Protein AF-A0A183D1Q7-F1 (afdb_monomer_lite)

InterPro domains:
  IPR021850 Symplekin/Pta1 [PTHR15245] (22-260)

Foldseek 3Di:
DDDDDDDDDDDDDDDDDDDDDPDDPPVVVVVVLLVQLLVQQLVVQLVVPDPVVVVVVVVVCVVVDDPDDDPVCVVPDDDDPDPDDSVVSSVVSSVVSNVCVVVCHGDSSVVVVVVVVVVVVVVVVCVVVPDDDDDDDDDDDDDDDDDDDDDDDDDDDPDDDPDPPPPPPPPPVVVPDDDDDPVVVLVVLVVVLVVLLVCQVVCVVVVNNVVSLLVLLCSQVPDCNDPDCVSVVVVVVSCVVPVVVCVVSVVVNVVVVVVVLVVVVVVLCVVDVDDDPVSVVVNVCVVVDPDPPDDD

Sequence (296 aa):
MGDDETTQAAIEKEDDEEYGDESSPIISVENSQTQSAIDITAQYVYERLNPKVVSNLVLISLVTLPDEMPAAFQSSYTPIAAAGTESQIRHLSRMIATQLTNQELGPGVDKIRLEKRQQFIARQAARIEGAIIPPTPMYQFAATREPSPPPRPEFIPPSAIRTKAKTKVQFGLLSVTKELKNKQAEGLILHVFRRILANEKRAVQGGAGIAQQKLLVRFVTRFEHGEDTRYEDELLRFIVQEQKSRTDLALFWIAELYAQFLGLFHKILLEAPLLTPQSLEWLRTACLDRVSDKFP

pLDDT: mean 74.88, std 20.17, range [28.42, 96.25]

Structure (mmCIF, N/CA/C/O backbone):
data_AF-A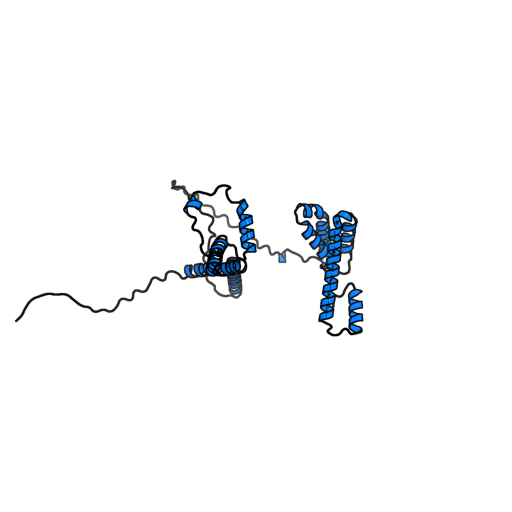0A183D1Q7-F1
#
_entry.id   AF-A0A183D1Q7-F1
#
loop_
_atom_site.group_PDB
_atom_site.id
_atom_site.type_symbol
_atom_site.label_atom_id
_atom_site.label_alt_id
_atom_site.label_comp_id
_atom_site.label_asym_id
_atom_site.label_entity_id
_atom_site.label_seq_id
_atom_site.pdbx_PDB_ins_code
_atom_site.Cartn_x
_atom_site.Cartn_y
_atom_site.Cartn_z
_atom_site.occupancy
_atom_site.B_iso_or_equiv
_atom_site.auth_seq_id
_atom_site.auth_comp_id
_atom_site.auth_asym_id
_atom_site.auth_atom_id
_atom_site.pdbx_PDB_model_num
ATOM 1 N N . MET A 1 1 ? 45.217 -72.033 64.903 1.00 34.72 1 MET A N 1
ATOM 2 C CA . MET A 1 1 ? 45.187 -70.570 64.729 1.00 34.72 1 MET A CA 1
ATOM 3 C C . MET A 1 1 ? 44.991 -70.317 63.248 1.00 34.72 1 MET A C 1
ATOM 5 O O . MET A 1 1 ? 45.903 -70.633 62.497 1.00 34.72 1 MET A O 1
ATOM 9 N N . GLY A 1 2 ? 43.842 -69.880 62.758 1.00 35.72 2 GLY A N 1
ATOM 10 C CA . GLY A 1 2 ? 42.609 -69.396 63.402 1.00 35.72 2 GLY A CA 1
ATOM 11 C C . GLY A 1 2 ? 42.053 -68.322 62.460 1.00 35.72 2 GLY A C 1
ATOM 12 O O . GLY A 1 2 ? 42.848 -67.679 61.785 1.00 35.72 2 GLY A O 1
ATOM 13 N N . ASP A 1 3 ? 40.773 -68.067 62.276 1.00 34.12 3 ASP A N 1
ATOM 14 C CA . ASP A 1 3 ? 39.507 -68.638 62.724 1.00 34.12 3 ASP A CA 1
ATOM 15 C C . ASP A 1 3 ? 38.488 -68.186 61.639 1.00 34.12 3 ASP A C 1
ATOM 17 O O . ASP A 1 3 ? 38.893 -67.884 60.513 1.00 34.12 3 ASP A O 1
ATOM 21 N N . ASP A 1 4 ? 37.192 -68.195 61.930 1.00 38.16 4 ASP A N 1
ATOM 22 C CA . ASP A 1 4 ? 36.098 -67.940 60.977 1.00 38.16 4 ASP A CA 1
ATOM 23 C C . ASP A 1 4 ? 35.821 -66.429 60.720 1.00 38.16 4 ASP A C 1
ATOM 25 O O . ASP A 1 4 ? 36.465 -65.552 61.293 1.00 38.16 4 ASP A O 1
ATOM 29 N N . GLU A 1 5 ? 34.772 -66.169 59.930 1.00 34.44 5 GLU A N 1
ATOM 30 C CA . GLU A 1 5 ? 33.847 -65.024 60.026 1.00 34.44 5 GLU A CA 1
ATOM 31 C C . GLU A 1 5 ? 34.001 -63.817 59.060 1.00 34.44 5 GLU A C 1
ATOM 33 O O . GLU A 1 5 ? 34.781 -62.885 59.230 1.00 34.44 5 GLU A O 1
ATOM 38 N N . THR A 1 6 ? 33.136 -63.838 58.038 1.00 37.81 6 THR A N 1
ATOM 39 C CA . THR A 1 6 ? 32.209 -62.773 57.585 1.00 37.81 6 THR A CA 1
ATOM 40 C C . THR A 1 6 ? 32.489 -61.298 57.952 1.00 37.81 6 THR A C 1
ATOM 42 O O . THR A 1 6 ? 32.450 -60.937 59.123 1.00 37.81 6 THR A O 1
ATOM 45 N N . THR A 1 7 ? 32.519 -60.391 56.953 1.00 32.25 7 THR A N 1
ATOM 46 C CA . THR A 1 7 ? 31.551 -59.263 56.747 1.00 32.25 7 THR A CA 1
ATOM 47 C C . THR A 1 7 ? 31.950 -58.372 55.543 1.00 32.25 7 THR A C 1
ATOM 49 O O . THR A 1 7 ? 33.099 -58.341 55.119 1.00 32.25 7 THR A O 1
ATOM 52 N N . GLN A 1 8 ? 30.959 -57.701 54.945 1.00 32.72 8 GLN A N 1
ATOM 53 C CA . GLN A 1 8 ? 30.985 -56.890 53.713 1.00 32.72 8 GLN A CA 1
ATOM 54 C C . GLN A 1 8 ? 31.836 -55.600 53.787 1.00 32.72 8 GLN A C 1
ATOM 56 O O . GLN A 1 8 ? 31.796 -54.934 54.818 1.00 32.72 8 GLN A O 1
ATOM 61 N N . ALA A 1 9 ? 32.444 -55.173 52.661 1.00 28.42 9 ALA A N 1
ATOM 62 C CA . ALA A 1 9 ? 32.355 -53.817 52.055 1.00 28.42 9 ALA A CA 1
ATOM 63 C C . ALA A 1 9 ? 33.481 -53.531 51.024 1.00 28.42 9 ALA A C 1
ATOM 65 O O . ALA A 1 9 ? 34.550 -54.120 51.120 1.00 28.42 9 ALA A O 1
ATOM 66 N N . ALA A 1 10 ? 33.241 -52.542 50.140 1.00 32.53 10 ALA A N 1
ATOM 67 C CA . ALA A 1 10 ? 34.181 -51.895 49.196 1.00 32.53 10 ALA A CA 1
ATOM 68 C C . ALA A 1 10 ? 34.744 -52.768 48.043 1.00 32.53 10 ALA A C 1
ATOM 70 O O . ALA A 1 10 ? 35.011 -53.941 48.246 1.00 32.53 10 ALA A O 1
ATOM 71 N N . ILE A 1 11 ? 35.067 -52.308 46.827 1.00 35.69 11 ILE A N 1
ATOM 72 C CA . ILE A 1 11 ? 34.791 -51.169 45.911 1.00 35.69 11 ILE A CA 1
ATO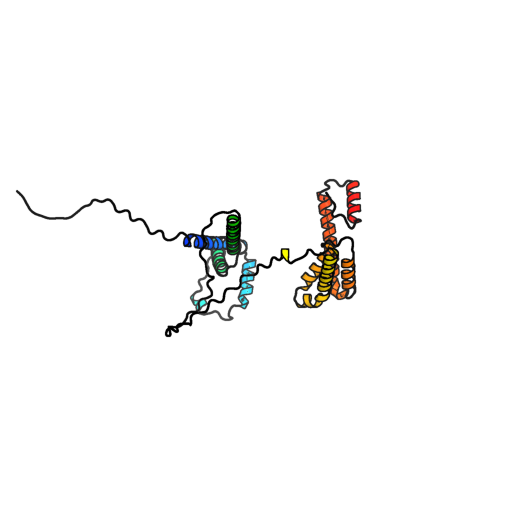M 73 C C . ILE A 1 11 ? 35.984 -51.214 44.933 1.00 35.69 11 ILE A C 1
ATOM 75 O O . ILE A 1 11 ? 37.108 -51.144 45.405 1.00 35.69 11 ILE A O 1
ATOM 79 N N . GLU A 1 12 ? 35.726 -51.333 43.626 1.00 36.62 12 GLU A N 1
ATOM 80 C CA . GLU A 1 12 ? 36.586 -51.039 42.447 1.00 36.62 12 GLU A CA 1
ATOM 81 C C . GLU A 1 12 ? 35.805 -51.640 41.244 1.00 36.62 12 GLU A C 1
ATOM 83 O O . GLU A 1 12 ? 35.550 -52.841 41.252 1.00 36.62 12 GLU A O 1
ATOM 88 N N . LYS A 1 13 ? 35.155 -50.925 40.305 1.00 36.19 13 LYS A N 1
ATOM 89 C CA . LYS A 1 13 ? 35.505 -49.731 39.496 1.00 36.19 13 LYS A CA 1
ATOM 90 C C . LYS A 1 13 ? 36.786 -49.908 38.669 1.00 36.19 13 LYS A C 1
ATOM 92 O O . LYS A 1 13 ? 37.731 -50.495 39.168 1.00 36.19 13 LYS A O 1
ATOM 97 N N . GLU A 1 14 ? 36.941 -49.394 37.453 1.00 33.00 14 GLU A N 1
ATOM 98 C CA . GLU A 1 14 ? 36.048 -48.765 36.451 1.00 33.00 14 GLU A CA 1
ATOM 99 C C . GLU A 1 14 ? 36.188 -49.638 35.155 1.00 33.00 14 GLU A C 1
ATOM 101 O O . GLU A 1 14 ? 37.112 -50.449 35.080 1.00 33.00 14 GLU A O 1
ATOM 106 N N . ASP A 1 15 ? 35.345 -49.624 34.116 1.00 34.72 15 ASP A N 1
ATOM 107 C CA . ASP A 1 15 ? 34.267 -48.708 33.706 1.00 34.72 15 ASP A CA 1
ATOM 108 C C . ASP A 1 15 ? 33.267 -49.407 32.736 1.00 34.72 15 ASP A C 1
ATOM 110 O O . ASP A 1 15 ? 33.554 -50.505 32.260 1.00 34.72 15 ASP A O 1
ATOM 114 N N . ASP A 1 16 ? 32.147 -48.751 32.397 1.00 39.28 16 ASP A N 1
ATOM 115 C CA . ASP A 1 16 ? 31.221 -49.072 31.281 1.00 39.28 16 ASP A CA 1
ATOM 116 C C . ASP A 1 16 ? 30.673 -47.730 30.730 1.00 39.28 16 ASP A C 1
ATOM 118 O O . ASP A 1 16 ? 29.813 -47.096 31.346 1.00 39.28 16 ASP A O 1
ATOM 122 N N . GLU A 1 17 ? 31.186 -47.246 29.589 1.00 42.03 17 GLU A N 1
ATOM 123 C CA . GLU A 1 17 ? 30.770 -45.952 29.015 1.00 42.03 17 GLU A CA 1
ATOM 124 C C . GLU A 1 17 ? 29.386 -46.042 28.339 1.00 42.03 17 GLU A C 1
ATOM 126 O O . GLU A 1 17 ? 29.246 -46.457 27.184 1.00 42.03 17 GLU A O 1
ATOM 131 N N . GLU A 1 18 ? 28.346 -45.601 29.051 1.00 38.12 18 GLU A N 1
ATOM 132 C CA . GLU A 1 18 ? 26.983 -45.445 28.531 1.00 38.12 18 GLU A CA 1
ATOM 133 C C . GLU A 1 18 ? 26.912 -44.303 27.493 1.00 38.12 18 GLU A C 1
ATOM 135 O O . GLU A 1 18 ? 26.699 -43.132 27.818 1.00 38.12 18 GLU A O 1
ATOM 140 N N . TYR A 1 19 ? 27.084 -44.640 26.211 1.00 46.09 19 TYR A N 1
ATOM 141 C CA . TYR A 1 19 ? 26.883 -43.697 25.107 1.00 46.09 19 TYR A CA 1
ATOM 142 C C . TYR A 1 19 ? 25.401 -43.318 24.966 1.00 46.09 19 TYR A C 1
ATOM 144 O O . TYR A 1 19 ? 24.554 -44.148 24.635 1.00 46.09 19 TYR A O 1
ATOM 152 N N . GLY A 1 20 ? 25.104 -42.038 25.204 1.00 37.81 20 GLY A N 1
ATOM 153 C CA . GLY A 1 20 ? 23.744 -41.502 25.241 1.00 37.81 20 GLY A CA 1
ATOM 154 C C . GLY A 1 20 ? 22.984 -41.533 23.908 1.00 37.81 20 GLY A C 1
ATOM 155 O O . GLY A 1 20 ? 23.549 -41.378 22.827 1.00 37.81 20 GLY A O 1
ATOM 156 N N . ASP A 1 21 ? 21.663 -41.675 24.021 1.00 38.94 21 ASP A N 1
ATOM 157 C CA . ASP A 1 21 ? 20.684 -41.708 22.927 1.00 38.94 21 ASP A CA 1
ATOM 158 C C . ASP A 1 21 ? 20.598 -40.363 22.162 1.00 38.94 21 ASP A C 1
ATOM 160 O O . ASP A 1 21 ? 20.021 -39.378 22.641 1.00 38.94 21 ASP A O 1
ATOM 164 N N . GLU A 1 22 ? 21.172 -40.305 20.951 1.00 39.59 22 GLU A N 1
ATOM 165 C CA . GLU A 1 22 ? 21.142 -39.121 20.076 1.00 39.59 22 GLU A CA 1
ATOM 166 C C . GLU A 1 22 ? 19.756 -38.879 19.443 1.00 39.59 22 GLU A C 1
ATOM 168 O O . GLU A 1 22 ? 19.491 -39.134 18.262 1.00 39.59 22 GLU A O 1
ATOM 173 N N . SER A 1 23 ? 18.861 -38.276 20.222 1.00 42.84 23 SER A N 1
ATOM 174 C CA . SER A 1 23 ? 17.535 -37.843 19.768 1.00 42.84 23 SER A CA 1
ATOM 175 C C . SER A 1 23 ? 17.557 -36.621 18.816 1.00 42.84 23 SER A C 1
ATOM 177 O O . SER A 1 23 ? 17.183 -35.505 19.161 1.00 42.84 23 SER A O 1
ATOM 179 N N . SER A 1 24 ? 17.899 -36.876 17.546 1.00 40.22 24 SER A N 1
ATOM 180 C CA . SER A 1 24 ? 17.445 -36.165 16.325 1.00 40.22 24 SER A CA 1
ATOM 181 C C . SER A 1 24 ? 17.549 -34.613 16.251 1.00 40.22 24 SER A C 1
ATOM 183 O O . SER A 1 24 ? 16.654 -33.898 16.712 1.00 40.22 24 SER A O 1
ATOM 185 N N . PRO A 1 25 ? 18.494 -34.042 15.466 1.00 49.53 25 PRO A N 1
ATOM 186 C CA . PRO A 1 25 ? 18.735 -32.588 15.376 1.00 49.53 25 PRO A CA 1
ATOM 187 C C . PRO A 1 25 ? 17.698 -31.767 14.572 1.00 49.53 25 PRO A C 1
ATOM 189 O O . PRO A 1 25 ? 17.946 -30.607 14.253 1.00 49.53 25 PRO A O 1
ATOM 192 N N . ILE A 1 26 ? 16.546 -32.335 14.199 1.00 50.62 26 ILE A N 1
ATOM 193 C CA . ILE A 1 26 ? 15.525 -31.638 13.386 1.00 50.62 26 ILE A CA 1
ATOM 194 C C . ILE A 1 26 ? 14.555 -30.837 14.273 1.00 50.62 26 ILE A C 1
ATOM 196 O O . ILE A 1 26 ? 14.218 -29.696 13.954 1.00 50.62 26 ILE A O 1
ATOM 200 N N . ILE A 1 27 ? 14.145 -31.405 15.412 1.00 51.44 27 ILE A N 1
ATOM 201 C CA . ILE A 1 27 ? 13.133 -30.817 16.310 1.00 51.44 27 ILE A CA 1
ATOM 202 C C . ILE A 1 27 ? 13.676 -29.559 17.011 1.00 51.44 27 ILE A C 1
ATOM 204 O O . ILE A 1 27 ? 12.959 -28.573 17.195 1.00 51.44 27 ILE A O 1
ATOM 208 N N . SER A 1 28 ? 14.967 -29.554 17.354 1.00 55.53 28 SER A N 1
ATOM 209 C CA . SER A 1 28 ? 15.646 -28.410 17.976 1.00 55.53 28 SER A CA 1
ATOM 210 C C . SER A 1 28 ? 15.676 -27.172 17.070 1.00 55.53 28 SER A C 1
ATOM 212 O O . SER A 1 28 ? 15.501 -26.050 17.554 1.00 55.53 28 SER A O 1
ATOM 214 N N . VAL A 1 29 ? 15.831 -27.352 15.753 1.00 61.28 29 VAL A N 1
ATOM 215 C CA . VAL A 1 29 ? 15.882 -26.246 14.784 1.00 61.28 29 VAL A CA 1
ATOM 216 C C . VAL A 1 29 ? 14.509 -25.603 14.584 1.00 61.28 29 VAL A C 1
ATOM 218 O O . VAL A 1 29 ? 14.419 -24.375 14.559 1.00 61.28 29 VAL A O 1
ATOM 221 N N . GLU A 1 30 ? 13.429 -26.387 14.490 1.00 62.59 30 GLU A N 1
ATOM 222 C CA . GLU A 1 30 ? 12.078 -25.820 14.343 1.00 62.59 30 GLU A CA 1
ATOM 223 C C . GLU A 1 30 ? 11.632 -25.061 15.602 1.00 62.59 30 GLU A C 1
ATOM 225 O O . GLU A 1 30 ? 11.131 -23.941 15.483 1.00 62.59 30 GLU A O 1
ATOM 230 N N . ASN A 1 31 ? 11.917 -25.590 16.798 1.00 71.69 31 ASN A N 1
ATOM 231 C CA . ASN A 1 31 ? 11.657 -24.889 18.062 1.00 71.69 31 ASN A CA 1
ATOM 232 C C . ASN A 1 31 ? 12.493 -23.606 18.224 1.00 71.69 31 ASN A C 1
ATOM 234 O O . ASN A 1 31 ? 12.019 -22.620 18.788 1.00 71.69 31 ASN A O 1
ATOM 238 N N . SER A 1 32 ? 13.722 -23.579 17.699 1.00 77.25 32 SER A N 1
ATOM 239 C CA . SER A 1 32 ? 14.557 -22.367 17.705 1.00 77.25 32 SER A CA 1
ATOM 240 C C . SER A 1 32 ? 14.015 -21.297 16.749 1.00 77.25 32 SER A C 1
ATOM 242 O O . SER A 1 32 ? 14.003 -20.109 17.079 1.00 77.25 32 SER A O 1
ATOM 244 N N . GLN A 1 33 ? 13.518 -21.705 15.575 1.00 81.00 33 GLN A N 1
ATOM 245 C CA . GLN A 1 33 ? 12.889 -20.791 14.618 1.00 81.00 33 GLN A CA 1
ATOM 246 C C . GLN A 1 33 ? 11.605 -20.177 15.189 1.00 81.00 33 GLN A C 1
ATOM 248 O O . GLN A 1 33 ? 11.445 -18.959 15.124 1.00 81.00 33 GLN A O 1
ATOM 253 N N . THR A 1 34 ? 10.710 -20.973 15.786 1.00 83.00 34 THR A N 1
ATOM 254 C CA . THR A 1 34 ? 9.444 -20.451 16.335 1.00 83.00 34 THR A CA 1
ATOM 255 C C . THR A 1 34 ? 9.671 -19.445 17.463 1.00 83.00 34 THR A C 1
ATOM 257 O O . THR A 1 34 ? 9.054 -18.380 17.437 1.00 83.00 34 THR A O 1
ATOM 260 N N . GLN A 1 35 ? 10.608 -19.699 18.384 1.00 89.25 35 GLN A N 1
ATOM 261 C CA . GLN A 1 35 ? 10.971 -18.723 19.423 1.00 89.25 35 GLN A CA 1
ATOM 262 C C . GLN A 1 35 ? 11.567 -17.435 18.833 1.00 89.25 35 GLN A C 1
ATOM 264 O O . GLN A 1 35 ? 11.173 -16.339 19.230 1.00 89.25 35 GLN A O 1
ATOM 269 N N . SER A 1 36 ? 12.431 -17.541 17.816 1.00 91.12 36 SER A N 1
ATOM 270 C CA . SER A 1 36 ? 12.964 -16.369 17.102 1.00 91.12 36 SER A CA 1
ATOM 271 C C . SER A 1 36 ? 11.851 -15.523 16.458 1.00 91.12 36 SER A C 1
ATOM 273 O O . SER A 1 36 ? 11.848 -14.296 16.580 1.00 91.12 36 SER A O 1
ATOM 275 N N . ALA A 1 37 ? 10.843 -16.153 15.840 1.00 92.75 37 ALA A N 1
ATOM 276 C CA . ALA A 1 37 ? 9.689 -15.427 15.303 1.00 92.75 37 ALA A CA 1
ATOM 277 C C . ALA A 1 37 ? 8.835 -14.752 16.385 1.00 92.75 37 ALA A C 1
ATOM 279 O O . ALA A 1 37 ? 8.388 -13.619 16.168 1.00 92.75 37 ALA A O 1
ATOM 280 N N . ILE A 1 38 ? 8.633 -15.406 17.534 1.00 94.56 38 ILE A N 1
ATOM 281 C CA . ILE A 1 38 ? 7.932 -14.810 18.678 1.00 94.56 38 ILE A CA 1
ATOM 282 C C . ILE A 1 38 ? 8.697 -13.576 19.162 1.00 94.56 38 ILE A C 1
ATOM 284 O O . ILE A 1 38 ? 8.085 -12.524 19.317 1.00 94.56 38 ILE A O 1
ATOM 288 N N . ASP A 1 39 ? 10.019 -13.648 19.317 1.00 95.38 39 ASP A N 1
ATOM 289 C CA . ASP A 1 39 ? 10.821 -12.539 19.847 1.00 95.38 39 ASP A CA 1
ATOM 290 C C . ASP A 1 39 ? 10.919 -11.348 18.882 1.00 95.38 39 ASP A C 1
ATOM 292 O O . ASP A 1 39 ? 10.744 -10.197 19.292 1.00 95.38 39 ASP A O 1
ATOM 296 N N . ILE A 1 40 ? 11.078 -11.604 17.579 1.00 95.81 40 ILE A N 1
ATOM 297 C CA . ILE A 1 40 ? 11.015 -10.562 16.538 1.00 95.81 40 ILE A CA 1
ATOM 298 C C . ILE A 1 40 ? 9.639 -9.877 16.536 1.00 95.81 40 ILE A C 1
ATOM 300 O O . ILE A 1 40 ? 9.540 -8.655 16.393 1.00 95.81 40 ILE A O 1
ATOM 304 N N . THR A 1 41 ? 8.567 -10.655 16.703 1.00 95.56 41 THR A N 1
ATOM 305 C CA . THR A 1 41 ? 7.195 -10.131 16.740 1.00 95.56 41 THR A CA 1
ATOM 306 C C . THR A 1 41 ? 6.909 -9.406 18.062 1.00 95.56 41 THR A C 1
ATOM 308 O O . THR A 1 41 ? 6.225 -8.385 18.054 1.00 95.56 41 THR A O 1
ATOM 311 N N . ALA A 1 42 ? 7.490 -9.849 19.182 1.00 96.25 42 ALA A N 1
ATOM 312 C CA . ALA A 1 42 ? 7.365 -9.216 20.494 1.00 96.25 42 ALA A CA 1
ATOM 313 C C . ALA A 1 42 ? 8.014 -7.833 20.512 1.00 96.25 42 ALA A C 1
ATOM 315 O O . ALA A 1 42 ? 7.387 -6.881 20.973 1.00 96.25 42 ALA A O 1
ATOM 316 N N . GLN A 1 43 ? 9.213 -7.695 19.937 1.00 95.56 43 GLN A N 1
ATOM 317 C CA . GLN A 1 43 ? 9.870 -6.398 19.771 1.00 95.56 43 GLN A CA 1
ATOM 318 C C . GLN A 1 43 ? 9.042 -5.454 18.880 1.00 95.56 43 GLN A C 1
ATOM 320 O O . GLN A 1 43 ? 8.816 -4.296 19.234 1.00 95.56 43 GLN A O 1
ATOM 325 N N . TYR A 1 44 ? 8.507 -5.961 17.762 1.00 95.50 44 TYR A N 1
ATOM 326 C CA . TYR A 1 44 ? 7.646 -5.181 16.866 1.00 95.50 44 TYR A CA 1
ATOM 327 C C . TYR A 1 44 ? 6.370 -4.667 17.554 1.00 95.50 44 TYR A C 1
ATOM 329 O O . TYR A 1 44 ? 5.974 -3.516 17.331 1.00 95.50 44 TYR A O 1
ATOM 337 N N . VAL A 1 45 ? 5.728 -5.507 18.379 1.00 95.12 45 VAL A N 1
ATOM 338 C CA . VAL A 1 45 ? 4.557 -5.132 19.187 1.00 95.12 45 VAL A CA 1
ATOM 339 C C . VAL A 1 45 ? 4.951 -4.109 20.251 1.00 95.12 45 VAL A C 1
ATOM 341 O O . VAL A 1 45 ? 4.290 -3.079 20.354 1.00 95.12 45 VAL A O 1
ATOM 344 N N . TYR A 1 46 ? 6.044 -4.347 20.981 1.00 95.12 46 TYR A N 1
ATOM 345 C CA . TYR A 1 46 ? 6.532 -3.491 22.066 1.00 95.12 46 TYR A CA 1
ATOM 346 C C . TYR A 1 46 ? 6.724 -2.031 21.628 1.00 95.12 46 TYR A C 1
ATOM 348 O O . TYR A 1 46 ? 6.183 -1.120 22.250 1.00 95.12 46 TYR A O 1
ATOM 356 N N . GLU A 1 47 ? 7.387 -1.809 20.491 1.00 94.44 47 GLU A N 1
ATOM 357 C CA . GLU A 1 47 ? 7.595 -0.475 19.896 1.00 94.44 47 GLU A CA 1
ATOM 358 C C . GLU A 1 47 ? 6.294 0.265 19.534 1.00 94.44 47 GLU A C 1
ATOM 360 O O . GLU A 1 47 ? 6.282 1.489 19.397 1.00 94.44 47 GLU A O 1
ATOM 365 N N . ARG A 1 48 ? 5.196 -0.472 19.330 1.00 92.56 48 ARG A N 1
ATOM 366 C CA . ARG A 1 48 ? 3.901 0.054 18.864 1.00 92.56 48 ARG A CA 1
ATOM 367 C C . ARG A 1 48 ? 2.847 0.099 19.968 1.00 92.56 48 ARG A C 1
ATOM 369 O O . ARG A 1 48 ? 1.821 0.759 19.786 1.00 92.56 48 ARG A O 1
ATOM 376 N N . LEU A 1 49 ? 3.108 -0.533 21.113 1.00 90.69 49 LEU A N 1
ATOM 377 C CA . LEU A 1 49 ? 2.210 -0.649 22.262 1.00 90.69 49 LEU A CA 1
ATOM 378 C C . LEU A 1 49 ? 2.183 0.647 23.094 1.00 90.69 49 LEU A C 1
ATOM 380 O O . LEU A 1 49 ? 2.516 0.676 24.275 1.00 90.69 49 LEU A O 1
ATOM 384 N N . ASN A 1 50 ? 1.787 1.749 22.455 1.00 91.06 50 ASN A N 1
ATOM 385 C CA . ASN A 1 50 ? 1.626 3.046 23.106 1.00 91.06 50 ASN A CA 1
ATOM 386 C C . ASN A 1 50 ? 0.204 3.218 23.688 1.00 91.06 50 ASN A C 1
ATOM 388 O O . ASN A 1 50 ? -0.744 2.613 23.175 1.00 91.06 50 ASN A O 1
ATOM 392 N N . PRO A 1 51 ? 0.006 4.092 24.698 1.00 90.81 51 PRO A N 1
ATOM 393 C CA . PRO A 1 51 ? -1.295 4.266 25.347 1.00 90.81 51 PRO A CA 1
ATOM 394 C C . PRO A 1 51 ? -2.446 4.634 24.399 1.00 90.81 51 PRO A C 1
ATOM 396 O O . PRO A 1 51 ? -3.566 4.189 24.616 1.00 90.81 51 PRO A O 1
ATOM 399 N N . LYS A 1 52 ? -2.195 5.392 23.319 1.00 91.88 52 LYS A N 1
ATOM 400 C CA . LYS A 1 52 ? -3.245 5.761 22.348 1.00 91.88 52 LYS A CA 1
ATOM 401 C C . LYS A 1 52 ? -3.726 4.545 21.550 1.00 91.88 52 LYS A C 1
ATOM 403 O O . LYS A 1 52 ? -4.925 4.381 21.348 1.00 91.88 52 LYS A O 1
ATOM 408 N N . VAL A 1 53 ? -2.799 3.686 21.121 1.00 92.06 53 VAL A N 1
ATOM 409 C CA . VAL A 1 53 ? -3.108 2.430 20.417 1.00 92.06 53 VAL A CA 1
ATOM 410 C C . VAL A 1 53 ? -3.844 1.460 21.339 1.00 92.06 53 VAL A C 1
ATOM 412 O O . VAL A 1 53 ? -4.841 0.880 20.916 1.00 92.06 53 VAL A O 1
ATOM 415 N N . VAL A 1 54 ? -3.417 1.337 22.602 1.00 90.75 54 VAL A N 1
ATOM 416 C CA . VAL A 1 54 ? -4.103 0.500 23.602 1.00 90.75 54 VAL A CA 1
ATOM 417 C C . VAL A 1 54 ? -5.528 0.997 23.855 1.00 90.75 54 VAL A C 1
ATOM 419 O O . VAL A 1 54 ? -6.458 0.202 23.754 1.00 90.75 54 VAL A O 1
ATOM 422 N N . SER A 1 55 ? -5.732 2.297 24.095 1.00 91.88 55 SER A N 1
ATOM 423 C CA . SER A 1 55 ? -7.077 2.861 24.284 1.00 91.88 55 SER A CA 1
ATOM 424 C C . SER A 1 55 ? -7.981 2.628 23.073 1.00 91.88 55 SER A C 1
ATOM 426 O O . SER A 1 55 ? -9.127 2.224 23.244 1.00 91.88 55 SER A O 1
ATOM 428 N N . ASN A 1 56 ? -7.473 2.812 21.850 1.00 92.75 56 ASN A N 1
ATOM 429 C CA . ASN A 1 56 ? -8.243 2.540 20.633 1.00 92.75 56 ASN A CA 1
ATOM 430 C C . ASN A 1 56 ? -8.608 1.053 20.496 1.00 92.75 56 ASN A C 1
ATOM 432 O O . ASN A 1 56 ? -9.736 0.736 20.131 1.00 92.75 56 ASN A O 1
ATOM 436 N N . LEU A 1 57 ? -7.683 0.141 20.816 1.00 89.94 57 LEU A N 1
ATOM 437 C CA . LEU A 1 57 ? -7.934 -1.303 20.790 1.00 89.94 57 LEU A CA 1
ATOM 438 C C . LEU A 1 57 ? -8.999 -1.706 21.820 1.00 89.94 57 LEU A C 1
ATOM 440 O O . LEU A 1 57 ? -9.907 -2.467 21.487 1.00 89.94 57 LEU A O 1
ATOM 444 N N . VAL A 1 58 ? -8.939 -1.144 23.033 1.00 90.44 58 VAL A N 1
ATOM 445 C CA . VAL A 1 58 ? -9.970 -1.347 24.062 1.00 90.44 58 VAL A CA 1
ATOM 446 C C . VAL A 1 58 ? -11.322 -0.828 23.574 1.00 90.44 58 VAL A C 1
ATOM 448 O O . VAL A 1 58 ? -12.281 -1.595 23.588 1.00 90.44 58 VAL A O 1
ATOM 451 N N . LEU A 1 59 ? -11.398 0.408 23.063 1.00 91.12 59 LEU A N 1
ATOM 452 C CA . LEU A 1 59 ? -12.637 1.003 22.538 1.00 91.12 59 LEU A CA 1
ATOM 453 C C . LEU A 1 59 ? -13.276 0.165 21.418 1.00 91.12 59 LEU A C 1
ATOM 455 O O . LEU A 1 59 ? -14.494 0.020 21.393 1.00 91.12 59 LEU A O 1
ATOM 459 N N . ILE A 1 60 ? -12.469 -0.425 20.528 1.00 91.00 60 ILE A N 1
ATOM 460 C CA . ILE A 1 60 ? -12.953 -1.353 19.492 1.00 91.00 60 ILE A CA 1
ATOM 461 C C . ILE A 1 60 ? -13.503 -2.641 20.128 1.00 91.00 60 ILE A C 1
ATOM 463 O O . ILE A 1 60 ? -14.561 -3.119 19.723 1.00 91.00 60 ILE A O 1
ATOM 467 N N . SER A 1 61 ? -12.825 -3.188 21.143 1.00 87.00 61 SER A N 1
ATOM 468 C CA . SER A 1 61 ? -13.268 -4.414 21.824 1.00 87.00 61 SER A CA 1
ATOM 469 C C . SER A 1 61 ? -14.510 -4.235 22.709 1.00 87.00 61 SER A C 1
ATOM 471 O O . SER A 1 61 ? -15.222 -5.215 22.917 1.00 87.00 61 SER A O 1
ATOM 473 N N . LEU A 1 62 ? -14.831 -3.016 23.172 1.00 87.88 62 LEU A N 1
ATOM 474 C CA . LEU A 1 62 ? -16.028 -2.763 23.995 1.00 87.88 62 LEU A CA 1
ATOM 475 C C . LEU A 1 62 ? -17.326 -3.213 23.305 1.00 87.88 62 LEU A C 1
ATOM 477 O O . LEU A 1 62 ? -18.220 -3.714 23.972 1.00 87.88 62 LEU A O 1
ATOM 481 N N . VAL A 1 63 ? -17.403 -3.110 21.973 1.00 88.75 63 VAL A N 1
ATOM 482 C CA . VAL A 1 63 ? -18.569 -3.545 21.173 1.00 88.75 63 VAL A CA 1
ATOM 483 C C . VAL A 1 63 ? -18.747 -5.076 21.173 1.00 88.75 63 VAL A C 1
ATOM 485 O O . VAL A 1 63 ? -19.798 -5.580 20.792 1.00 88.75 63 VAL A O 1
ATOM 488 N N . THR A 1 64 ? -17.726 -5.827 21.596 1.00 87.69 64 THR A N 1
ATOM 489 C CA . THR A 1 64 ? -17.740 -7.301 21.671 1.00 87.69 64 THR A CA 1
ATOM 490 C C . THR A 1 64 ? -17.897 -7.846 23.093 1.00 87.69 64 THR A C 1
ATOM 492 O O . THR A 1 64 ? -17.913 -9.062 23.278 1.00 87.69 64 THR A O 1
ATOM 495 N N . LEU A 1 65 ? -18.000 -6.971 24.100 1.00 87.06 65 LEU A N 1
ATOM 496 C CA . LEU A 1 65 ? -18.229 -7.370 25.488 1.00 87.06 65 LEU A CA 1
ATOM 497 C C . LEU A 1 65 ? -19.731 -7.563 25.769 1.00 87.06 65 LEU A C 1
ATOM 499 O O . LEU A 1 65 ? -20.552 -6.878 25.162 1.00 87.06 65 LEU A O 1
ATOM 503 N N . PRO A 1 66 ? -20.105 -8.475 26.685 1.00 89.25 66 PRO A N 1
ATOM 504 C CA . PRO A 1 66 ? -21.482 -8.598 27.156 1.00 89.25 66 PRO A CA 1
ATOM 505 C C . PRO A 1 66 ? -21.882 -7.406 28.039 1.00 89.25 66 PRO A C 1
ATOM 507 O O . PRO A 1 66 ? -21.048 -6.867 28.769 1.00 89.25 66 PRO A O 1
ATOM 510 N N . ASP A 1 67 ? -23.171 -7.055 28.026 1.00 87.81 67 ASP A N 1
ATOM 511 C CA . ASP A 1 67 ? -23.734 -5.966 28.845 1.00 87.81 67 ASP A CA 1
ATOM 512 C C . ASP A 1 67 ? -23.636 -6.238 30.361 1.00 87.81 67 ASP A C 1
ATOM 514 O O . ASP A 1 67 ? -23.523 -5.308 31.160 1.00 87.81 67 ASP A O 1
ATOM 518 N N . GLU A 1 68 ? -23.646 -7.513 30.767 1.00 89.75 68 GLU A N 1
ATOM 519 C CA . GLU A 1 68 ? -23.490 -7.945 32.160 1.00 89.75 68 GLU A CA 1
ATOM 520 C C . GLU A 1 68 ? -22.161 -8.677 32.396 1.00 89.75 68 GLU A C 1
ATOM 522 O O . GLU A 1 68 ? -21.689 -9.464 31.572 1.00 89.75 68 GLU A O 1
ATOM 527 N N . MET A 1 69 ? -21.558 -8.444 33.566 1.00 89.00 69 MET A N 1
ATOM 528 C CA . MET A 1 69 ? -20.242 -8.976 33.928 1.00 89.00 69 MET A CA 1
ATOM 529 C C . MET A 1 69 ? -20.290 -10.494 34.204 1.00 89.00 69 MET A C 1
ATOM 531 O O . MET A 1 69 ? -20.891 -10.897 35.205 1.00 89.00 69 MET A O 1
ATOM 535 N N . PRO A 1 70 ? -19.601 -11.351 33.421 1.00 92.81 70 PRO A N 1
ATOM 536 C CA . PRO A 1 70 ? -19.678 -12.803 33.590 1.00 92.81 70 PRO A CA 1
ATOM 537 C C . PRO A 1 70 ? -19.166 -13.285 34.954 1.00 92.81 70 PRO A C 1
ATOM 539 O O . PRO A 1 70 ? -18.081 -12.899 35.392 1.00 92.81 70 PRO A O 1
ATOM 542 N N . ALA A 1 71 ? -19.892 -14.210 35.589 1.00 89.31 71 ALA A N 1
ATOM 543 C CA . ALA A 1 71 ? -19.532 -14.763 36.900 1.00 89.31 71 ALA A CA 1
ATOM 544 C C . ALA A 1 71 ? -18.133 -15.415 36.927 1.00 89.31 71 ALA A C 1
ATOM 546 O O . ALA A 1 71 ? -17.399 -15.275 37.904 1.00 89.31 71 ALA A O 1
ATOM 547 N N . ALA A 1 72 ? -17.723 -16.065 35.830 1.00 90.06 72 ALA A N 1
ATOM 548 C CA . ALA A 1 72 ? -16.374 -16.614 35.691 1.00 90.06 72 ALA A CA 1
ATOM 549 C C . ALA A 1 72 ? -15.300 -15.516 35.810 1.00 90.06 72 ALA A C 1
ATOM 551 O O . ALA A 1 72 ? -14.359 -15.666 36.585 1.00 90.06 72 ALA A O 1
ATOM 552 N N . PHE A 1 73 ? -15.491 -14.380 35.126 1.00 88.38 73 PHE A N 1
ATOM 553 C CA . PHE A 1 73 ? -14.577 -13.238 35.199 1.00 88.38 73 PHE A CA 1
ATOM 554 C C . PHE A 1 73 ? -14.541 -12.627 36.604 1.00 88.38 73 PHE A C 1
ATOM 556 O O . PHE A 1 73 ? -13.456 -12.364 37.113 1.00 88.38 73 PHE A O 1
ATOM 563 N N . GLN A 1 74 ? -15.697 -12.477 37.266 1.00 87.19 74 GLN A N 1
ATOM 564 C CA . GLN A 1 74 ? -15.760 -12.010 38.660 1.00 87.19 74 GLN A CA 1
ATOM 565 C C . GLN A 1 74 ? -14.927 -12.890 39.601 1.00 87.19 74 GLN A C 1
ATOM 567 O O . GLN A 1 74 ? -14.207 -12.371 40.449 1.00 87.19 74 GLN A O 1
ATOM 572 N N . SER A 1 75 ? -14.988 -14.216 39.428 1.00 91.44 75 SER A N 1
ATOM 573 C CA . SER A 1 75 ? -14.253 -15.165 40.274 1.00 91.44 75 SER A CA 1
ATOM 574 C C . SER A 1 75 ? -12.738 -15.199 40.026 1.00 91.44 75 SER A C 1
ATOM 576 O O . SER A 1 75 ? -11.988 -15.575 40.923 1.00 91.44 75 SER A O 1
ATOM 578 N N . SER A 1 76 ? -12.280 -14.810 38.829 1.00 89.69 76 SER A N 1
ATOM 579 C CA . SER A 1 76 ? -10.871 -14.898 38.413 1.00 89.69 76 SER A CA 1
ATOM 580 C C . SER A 1 76 ? -10.165 -13.544 38.268 1.00 89.69 76 SER A C 1
ATOM 582 O O . SER A 1 76 ? -9.014 -13.504 37.832 1.00 89.69 76 SER A O 1
ATOM 584 N N . TYR A 1 77 ? -10.842 -12.427 38.548 1.00 86.56 77 TYR A N 1
ATOM 585 C CA . TYR A 1 77 ? -10.271 -11.093 38.370 1.00 86.56 77 TYR A CA 1
ATOM 586 C C . TYR A 1 77 ? -9.335 -10.718 39.526 1.00 86.56 77 TYR A C 1
ATOM 588 O O . TYR A 1 77 ? -9.773 -10.421 40.637 1.00 86.56 77 TYR A O 1
ATOM 596 N N . THR A 1 78 ? -8.036 -10.656 39.233 1.00 85.00 78 THR A N 1
ATOM 597 C CA . THR A 1 78 ? -7.009 -10.157 40.156 1.00 85.00 78 THR A CA 1
ATOM 598 C C . THR A 1 78 ? -6.606 -8.729 39.762 1.00 85.00 78 THR A C 1
ATOM 600 O O . THR A 1 78 ? -6.040 -8.547 38.680 1.00 85.00 78 THR A O 1
ATOM 603 N N . PRO A 1 79 ? -6.850 -7.706 40.606 1.00 81.19 79 PRO A N 1
ATOM 604 C CA . PRO A 1 79 ? -6.445 -6.331 40.320 1.00 81.19 79 PRO A CA 1
ATOM 605 C C . PRO A 1 79 ? -4.929 -6.183 40.132 1.00 81.19 79 PRO A C 1
ATOM 607 O O . PRO A 1 79 ? -4.133 -6.687 40.925 1.00 81.19 79 PRO A O 1
ATOM 610 N N . ILE A 1 80 ? -4.516 -5.432 39.109 1.00 82.50 80 ILE A N 1
ATOM 611 C CA . ILE A 1 80 ? -3.099 -5.166 38.826 1.00 82.50 80 ILE A CA 1
ATOM 612 C C . ILE A 1 80 ? -2.651 -3.929 39.614 1.00 82.50 80 ILE A C 1
ATOM 614 O O . ILE A 1 80 ? -2.976 -2.804 39.245 1.00 82.50 80 ILE A O 1
ATOM 618 N N . ALA A 1 81 ? -1.874 -4.134 40.680 1.00 73.94 81 ALA A N 1
ATOM 619 C CA . ALA A 1 81 ? -1.457 -3.064 41.594 1.00 73.94 81 ALA A CA 1
ATOM 620 C C . ALA A 1 81 ? -0.520 -2.002 40.974 1.00 73.94 81 ALA A C 1
ATOM 622 O O . ALA A 1 81 ? -0.488 -0.869 41.446 1.00 73.94 81 ALA A O 1
ATOM 623 N N . ALA A 1 82 ? 0.243 -2.350 39.931 1.00 77.44 82 ALA A N 1
ATOM 624 C CA . ALA A 1 82 ? 1.201 -1.456 39.272 1.00 77.44 82 ALA A CA 1
ATOM 625 C C . ALA A 1 82 ? 1.175 -1.643 37.744 1.00 77.44 82 ALA A C 1
ATOM 627 O O . ALA A 1 82 ? 2.037 -2.303 37.160 1.00 77.44 82 ALA A O 1
ATOM 628 N N . ALA A 1 83 ? 0.147 -1.087 37.098 1.00 81.06 83 ALA A N 1
ATOM 629 C CA . ALA A 1 83 ? -0.002 -1.139 35.647 1.00 81.06 83 ALA A CA 1
ATOM 630 C C . ALA A 1 83 ? 0.983 -0.197 34.923 1.00 81.06 83 ALA A C 1
ATOM 632 O O . ALA A 1 83 ? 1.221 0.925 35.364 1.00 81.06 83 ALA A O 1
ATOM 633 N N . GLY A 1 84 ? 1.516 -0.633 33.778 1.00 81.75 84 GLY A N 1
ATOM 634 C CA . GLY A 1 84 ? 2.357 0.183 32.892 1.00 81.75 84 GLY A CA 1
ATOM 635 C C . GLY A 1 84 ? 3.863 0.128 33.173 1.00 81.75 84 GLY A C 1
ATOM 636 O O . GLY A 1 84 ? 4.612 0.916 32.600 1.00 81.75 84 GLY A O 1
ATOM 637 N N . THR A 1 85 ? 4.336 -0.793 34.020 1.00 90.25 85 THR A N 1
ATOM 638 C CA . THR A 1 85 ? 5.785 -1.010 34.191 1.00 90.25 85 THR A CA 1
ATOM 639 C C . THR A 1 85 ? 6.407 -1.597 32.921 1.00 90.25 85 THR A C 1
ATOM 641 O O . THR A 1 85 ? 5.790 -2.413 32.237 1.00 90.25 85 THR A O 1
ATOM 644 N N . GLU A 1 86 ? 7.655 -1.238 32.611 1.00 91.19 86 GLU A N 1
ATOM 645 C CA . GLU A 1 86 ? 8.321 -1.688 31.378 1.00 91.19 86 GLU A CA 1
ATOM 646 C C . GLU A 1 86 ? 8.367 -3.226 31.260 1.00 91.19 86 GLU A C 1
ATOM 648 O O . GLU A 1 86 ? 8.097 -3.789 30.200 1.00 91.19 86 GLU A O 1
ATOM 653 N N . SER A 1 87 ? 8.616 -3.917 32.379 1.00 90.56 87 SER A N 1
ATOM 654 C CA . SER A 1 87 ? 8.586 -5.383 32.464 1.00 90.56 87 SER A CA 1
ATOM 655 C C . SER A 1 87 ? 7.219 -5.962 32.072 1.00 90.56 87 SER A C 1
ATOM 657 O O . SER A 1 87 ? 7.142 -6.890 31.264 1.00 90.56 87 SER A O 1
ATOM 659 N N . GLN A 1 88 ? 6.126 -5.367 32.565 1.00 90.62 88 GLN A N 1
ATOM 660 C CA . GLN A 1 88 ? 4.767 -5.772 32.209 1.00 90.62 88 GLN A CA 1
ATOM 661 C C . GLN A 1 88 ? 4.463 -5.507 30.727 1.00 90.62 88 GLN A C 1
ATOM 663 O O . GLN A 1 88 ? 3.865 -6.357 30.070 1.00 90.62 88 GLN A O 1
ATOM 668 N N . ILE A 1 89 ? 4.899 -4.364 30.182 1.00 92.50 89 ILE A N 1
ATOM 669 C CA . ILE A 1 89 ? 4.707 -4.017 28.764 1.00 92.50 89 ILE A CA 1
ATOM 670 C C . ILE A 1 89 ? 5.453 -5.021 27.869 1.00 92.50 89 ILE A C 1
ATOM 672 O O . ILE A 1 89 ? 4.873 -5.516 26.900 1.00 92.50 89 ILE A O 1
ATOM 676 N N . ARG A 1 90 ? 6.694 -5.403 28.212 1.00 94.38 90 ARG A N 1
ATOM 677 C CA . ARG A 1 90 ? 7.434 -6.465 27.500 1.00 94.38 90 ARG A CA 1
ATOM 678 C C . ARG A 1 90 ? 6.740 -7.826 27.609 1.00 94.38 90 ARG A C 1
ATOM 680 O O . ARG A 1 90 ? 6.606 -8.513 26.599 1.00 94.38 90 ARG A O 1
ATOM 687 N N . HIS A 1 91 ? 6.261 -8.206 28.797 1.00 93.38 91 HIS A N 1
ATOM 688 C CA . HIS A 1 91 ? 5.545 -9.471 28.997 1.00 93.38 91 HIS A CA 1
ATOM 689 C C . HIS A 1 91 ? 4.259 -9.538 28.158 1.00 93.38 91 HIS A C 1
ATOM 691 O O . HIS A 1 91 ? 4.059 -10.499 27.414 1.00 93.38 91 HIS A O 1
ATOM 697 N N . LEU A 1 92 ? 3.443 -8.479 28.188 1.00 93.06 92 LEU A N 1
ATOM 698 C CA . LEU A 1 92 ? 2.232 -8.357 27.374 1.00 93.06 92 LEU A CA 1
ATOM 699 C C . LEU A 1 92 ? 2.552 -8.378 25.871 1.00 93.06 92 LEU A C 1
ATOM 701 O O . LEU A 1 92 ? 1.866 -9.049 25.104 1.00 93.06 92 LEU A O 1
ATOM 705 N N . SER A 1 93 ? 3.629 -7.707 25.450 1.00 95.38 93 SER A N 1
ATOM 706 C CA . SER A 1 93 ? 4.084 -7.724 24.052 1.00 95.38 93 SER A CA 1
ATOM 707 C C . SER A 1 93 ? 4.468 -9.131 23.593 1.00 95.38 93 SER A C 1
ATOM 709 O O . SER A 1 93 ? 4.113 -9.523 22.482 1.00 95.38 93 SER A O 1
ATOM 711 N N . ARG A 1 94 ? 5.116 -9.927 24.459 1.00 95.75 94 ARG A N 1
ATOM 712 C CA . ARG A 1 94 ? 5.432 -11.336 24.176 1.00 95.75 94 ARG A CA 1
ATOM 713 C C . ARG A 1 94 ? 4.178 -12.210 24.137 1.00 95.75 94 ARG A C 1
ATOM 715 O O . ARG A 1 94 ? 4.050 -13.011 23.222 1.00 95.75 94 ARG A O 1
ATOM 722 N N . MET A 1 95 ? 3.217 -12.016 25.048 1.00 94.38 95 MET A N 1
ATOM 723 C CA . MET A 1 95 ? 1.920 -12.716 25.001 1.00 94.38 95 MET A CA 1
ATOM 724 C C . MET A 1 95 ? 1.174 -12.455 23.685 1.00 94.38 95 MET A C 1
ATOM 726 O O . MET A 1 95 ? 0.717 -13.397 23.038 1.00 94.38 95 MET A O 1
ATOM 730 N N . ILE A 1 96 ? 1.080 -11.186 23.269 1.00 94.06 96 ILE A N 1
ATOM 731 C CA . ILE A 1 96 ? 0.459 -10.793 21.996 1.00 94.06 96 ILE A CA 1
ATOM 732 C C . ILE A 1 96 ? 1.229 -11.410 20.822 1.00 94.06 96 ILE A C 1
ATOM 734 O O . ILE A 1 96 ? 0.614 -11.969 19.919 1.00 94.06 96 ILE A O 1
ATOM 738 N N . ALA A 1 97 ? 2.562 -11.368 20.842 1.00 96.19 97 ALA A N 1
ATOM 739 C CA . ALA A 1 97 ? 3.391 -11.950 19.791 1.00 96.19 97 ALA A CA 1
ATOM 740 C C . ALA A 1 97 ? 3.251 -13.470 19.663 1.00 96.19 97 ALA A C 1
ATOM 742 O O . ALA A 1 97 ? 3.200 -13.965 18.539 1.00 96.19 97 ALA A O 1
ATOM 743 N N . THR A 1 98 ? 3.120 -14.206 20.770 1.00 94.62 98 THR A N 1
ATOM 744 C CA . THR A 1 98 ? 2.806 -15.642 20.742 1.00 94.62 98 THR A CA 1
ATOM 745 C C . THR A 1 98 ? 1.452 -15.889 20.078 1.00 94.62 98 THR A C 1
ATOM 747 O O . THR A 1 98 ? 1.357 -16.733 19.192 1.00 94.62 98 THR A O 1
ATOM 750 N N . GLN A 1 99 ? 0.415 -15.116 20.426 1.00 94.31 99 GLN A N 1
ATOM 751 C CA . GLN A 1 99 ? -0.907 -15.254 19.799 1.00 94.31 99 GLN A CA 1
ATOM 752 C C . GLN A 1 99 ? -0.888 -14.903 18.303 1.00 94.31 99 GLN A C 1
ATOM 754 O O . GLN A 1 99 ? -1.453 -15.640 17.499 1.00 94.31 99 GLN A O 1
ATOM 759 N N . LEU A 1 100 ? -0.194 -13.830 17.908 1.00 92.50 100 LEU A N 1
ATOM 760 C CA . LEU A 1 100 ? -0.018 -13.463 16.499 1.00 92.50 100 LEU A CA 1
ATOM 761 C C . LEU A 1 100 ? 0.741 -14.551 15.727 1.00 92.50 100 LEU A C 1
ATOM 763 O O . LEU A 1 100 ? 0.279 -14.976 14.672 1.00 92.50 100 LEU A O 1
ATOM 767 N N . THR A 1 101 ? 1.843 -15.062 16.283 1.00 92.06 101 THR A N 1
ATOM 768 C CA . THR A 1 101 ? 2.656 -16.126 15.667 1.00 92.06 101 THR A CA 1
ATOM 769 C C . THR A 1 101 ? 1.848 -17.416 15.494 1.00 92.06 101 THR A C 1
ATOM 771 O O . THR A 1 101 ? 1.923 -18.038 14.437 1.00 92.06 101 THR A O 1
ATOM 774 N N . ASN A 1 102 ? 1.009 -17.774 16.474 1.00 91.81 102 ASN A N 1
ATOM 775 C CA . ASN A 1 102 ? 0.099 -18.924 16.400 1.00 91.81 102 ASN A CA 1
ATOM 776 C C . ASN A 1 102 ? -0.997 -18.767 15.328 1.00 91.81 102 ASN A C 1
ATOM 778 O O . ASN A 1 102 ? -1.471 -19.765 14.796 1.00 91.81 102 ASN A O 1
ATOM 782 N N . GLN A 1 103 ? -1.391 -17.532 14.997 1.00 92.56 103 GLN A N 1
ATOM 783 C CA . GLN A 1 103 ? -2.294 -17.208 13.879 1.00 92.56 103 GLN A CA 1
ATOM 784 C C . GLN A 1 103 ? -1.532 -16.976 12.554 1.00 92.56 103 GLN A C 1
ATOM 786 O O . GLN A 1 103 ? -2.091 -16.473 11.583 1.00 92.56 103 GLN A O 1
ATOM 791 N N . GLU A 1 104 ? -0.238 -17.309 12.517 1.00 90.06 104 GLU A N 1
ATOM 792 C CA . GLU A 1 104 ? 0.708 -17.056 11.427 1.00 90.06 104 GLU A CA 1
ATOM 793 C C . GLU A 1 104 ? 0.822 -15.585 10.953 1.00 90.06 104 GLU A C 1
ATOM 795 O O . GLU A 1 104 ? 1.097 -15.303 9.775 1.00 90.06 104 GLU A O 1
ATOM 800 N N . LEU A 1 105 ? 0.635 -14.639 11.877 1.00 89.75 105 LEU A N 1
ATOM 801 C CA . LEU A 1 105 ? 0.729 -13.195 11.664 1.00 89.75 105 LEU A CA 1
ATOM 802 C C . LEU A 1 105 ? 1.997 -12.609 12.304 1.00 89.75 105 LEU A C 1
ATOM 804 O O . LEU A 1 105 ? 2.409 -12.999 13.394 1.00 89.75 105 LEU A O 1
ATOM 808 N N . GLY A 1 106 ? 2.559 -11.583 11.663 1.00 92.31 106 GLY A N 1
ATOM 809 C CA . GLY A 1 106 ? 3.633 -10.758 12.220 1.00 92.31 106 GLY A CA 1
ATOM 810 C C . GLY A 1 106 ? 5.006 -10.962 11.563 1.00 92.31 106 GLY A C 1
ATOM 811 O O . GLY A 1 106 ? 5.260 -11.975 10.905 1.00 92.31 106 GLY A O 1
ATOM 812 N N . PRO A 1 107 ? 5.928 -9.999 11.752 1.00 91.94 107 PRO A N 1
ATOM 813 C CA . PRO A 1 107 ? 7.182 -9.930 11.000 1.00 91.94 107 PRO A CA 1
ATOM 814 C C . PRO A 1 107 ? 8.148 -11.087 11.280 1.00 91.94 107 PRO A C 1
ATOM 816 O O . PRO A 1 107 ? 9.009 -11.370 10.447 1.00 91.94 107 PRO A O 1
ATOM 819 N N . GLY A 1 108 ? 8.029 -11.768 12.426 1.00 91.38 108 GLY A N 1
ATOM 820 C CA . GLY A 1 108 ? 8.793 -12.985 12.696 1.00 91.38 108 GLY A CA 1
ATOM 821 C C . GLY A 1 108 ? 8.392 -14.139 11.774 1.00 91.38 108 GLY A C 1
ATOM 822 O O . GLY A 1 108 ? 9.254 -14.789 11.184 1.00 91.38 108 GLY A O 1
ATOM 823 N N . VAL A 1 109 ? 7.084 -14.342 11.578 1.00 91.75 109 VAL A N 1
ATOM 824 C CA . VAL A 1 109 ? 6.547 -15.376 10.679 1.00 91.75 109 VAL A CA 1
ATOM 825 C C . VAL A 1 109 ? 6.950 -15.090 9.231 1.00 91.75 109 VAL A C 1
ATOM 827 O O . VAL A 1 109 ? 7.385 -15.991 8.511 1.00 91.75 109 VAL A O 1
ATOM 830 N N . ASP A 1 110 ? 6.877 -13.826 8.812 1.00 92.00 110 ASP A N 1
ATOM 831 C CA . ASP A 1 110 ? 7.233 -13.422 7.450 1.00 92.00 110 ASP A CA 1
ATOM 832 C C . ASP A 1 110 ? 8.727 -13.605 7.148 1.00 92.00 110 ASP A C 1
ATOM 834 O O . ASP A 1 110 ? 9.075 -14.046 6.049 1.00 92.00 110 ASP A O 1
ATOM 838 N N . LYS A 1 111 ? 9.612 -13.368 8.129 1.00 90.50 111 LYS A N 1
ATOM 839 C CA . LYS A 1 111 ? 11.042 -13.695 8.008 1.00 90.50 111 LYS A CA 1
ATOM 840 C C . LYS A 1 111 ? 11.275 -15.195 7.834 1.00 90.50 111 LYS A C 1
ATOM 842 O O . LYS A 1 111 ? 11.938 -15.570 6.873 1.00 90.50 111 LYS A O 1
ATOM 847 N N . ILE A 1 112 ? 10.664 -16.056 8.658 1.00 89.62 112 ILE A N 1
ATOM 848 C CA . ILE A 1 112 ? 10.782 -17.520 8.495 1.00 89.62 112 ILE A CA 1
ATOM 849 C C . ILE A 1 112 ? 10.285 -17.963 7.112 1.00 89.62 112 ILE A C 1
ATOM 851 O O . ILE A 1 112 ? 10.945 -18.753 6.433 1.00 89.62 112 ILE A O 1
ATOM 855 N N . ARG A 1 113 ? 9.129 -17.453 6.662 1.00 90.06 113 ARG A N 1
ATOM 856 C CA . ARG A 1 113 ? 8.579 -17.750 5.326 1.00 90.06 113 ARG A CA 1
ATOM 857 C C . ARG A 1 113 ? 9.539 -17.318 4.209 1.00 90.06 113 ARG A C 1
ATOM 859 O O . ARG A 1 113 ? 9.693 -18.042 3.222 1.00 90.06 113 ARG A O 1
ATOM 866 N N . LEU A 1 114 ? 10.185 -16.159 4.356 1.00 88.81 114 LEU A N 1
ATOM 867 C CA . LEU A 1 114 ? 11.157 -15.636 3.396 1.00 88.81 114 LEU A CA 1
ATOM 868 C C . LEU A 1 114 ? 12.458 -16.451 3.390 1.00 88.81 114 LEU A C 1
ATOM 870 O O . LEU A 1 114 ? 12.913 -16.839 2.317 1.00 88.81 114 LEU A O 1
ATOM 874 N N . GLU A 1 115 ? 13.017 -16.773 4.556 1.00 88.94 115 GLU A N 1
ATOM 875 C CA . GLU A 1 115 ? 14.223 -17.599 4.697 1.00 88.94 115 GLU A CA 1
ATOM 876 C C . GLU A 1 115 ? 14.008 -19.004 4.124 1.00 88.94 115 GLU A C 1
ATOM 878 O O . GLU A 1 115 ? 14.797 -19.455 3.293 1.00 88.94 115 GLU A O 1
ATOM 883 N N . LYS A 1 116 ? 12.892 -19.670 4.463 1.00 87.19 116 LYS A N 1
ATOM 884 C CA . LYS A 1 116 ? 12.534 -20.981 3.888 1.00 87.19 116 LYS A CA 1
ATOM 885 C C . LYS A 1 116 ? 12.392 -20.910 2.358 1.00 87.19 116 LYS A C 1
ATOM 887 O O . LYS A 1 116 ? 12.828 -21.828 1.660 1.00 87.19 116 LYS A O 1
ATOM 892 N N . ARG A 1 117 ? 11.867 -19.803 1.807 1.00 88.19 117 ARG A N 1
ATOM 893 C CA . ARG A 1 117 ? 11.810 -19.562 0.350 1.00 88.19 117 ARG A CA 1
ATOM 894 C C . ARG A 1 117 ? 13.198 -19.355 -0.265 1.00 88.19 117 ARG A C 1
ATOM 896 O O . ARG A 1 117 ? 13.477 -19.939 -1.309 1.00 88.19 117 ARG A O 1
ATOM 903 N N . GLN A 1 118 ? 14.065 -18.559 0.359 1.00 87.75 118 GLN A N 1
ATOM 904 C CA . GLN A 1 118 ? 15.431 -18.323 -0.124 1.00 87.75 118 GLN A CA 1
ATOM 905 C C . GLN A 1 118 ? 16.261 -19.612 -0.100 1.00 87.75 118 GLN A C 1
ATOM 907 O O . GLN A 1 118 ? 16.891 -19.943 -1.101 1.00 87.75 118 GLN A O 1
ATOM 912 N N . GLN A 1 119 ? 16.185 -20.396 0.980 1.00 86.38 119 GLN A N 1
ATOM 913 C CA . GLN A 1 119 ? 16.832 -21.710 1.076 1.00 86.38 119 GLN A CA 1
ATOM 914 C C . GLN A 1 119 ? 16.338 -22.678 -0.010 1.00 86.38 119 GLN A C 1
ATOM 916 O O . GLN A 1 119 ? 17.131 -23.436 -0.566 1.00 86.38 119 GLN A O 1
ATOM 921 N N . PHE A 1 120 ? 15.046 -22.648 -0.351 1.00 86.06 120 PHE A N 1
ATOM 922 C CA . PHE A 1 120 ? 14.500 -23.450 -1.449 1.00 86.06 120 PHE A CA 1
ATOM 923 C C . PHE A 1 120 ? 15.061 -23.026 -2.816 1.00 86.06 120 PHE A C 1
ATOM 925 O O . PHE A 1 120 ? 15.485 -23.888 -3.585 1.00 86.06 120 PHE A O 1
ATOM 932 N N . ILE A 1 121 ? 15.123 -21.719 -3.097 1.00 88.25 121 ILE A N 1
ATOM 933 C CA . ILE A 1 121 ? 15.701 -21.179 -4.341 1.00 88.25 121 ILE A CA 1
ATOM 934 C C . ILE A 1 121 ? 17.196 -21.517 -4.431 1.00 88.25 121 ILE A C 1
ATOM 936 O O . ILE A 1 121 ? 17.631 -22.052 -5.447 1.00 88.25 121 ILE A O 1
ATOM 940 N N . ALA A 1 122 ? 17.963 -21.307 -3.358 1.00 86.56 122 ALA A N 1
ATOM 941 C CA . ALA A 1 122 ? 19.387 -21.638 -3.300 1.00 86.56 122 ALA A CA 1
ATOM 942 C C . ALA A 1 122 ? 19.645 -23.139 -3.534 1.00 86.56 122 ALA A C 1
ATOM 944 O O . ALA A 1 122 ? 20.531 -23.504 -4.302 1.00 86.56 122 ALA A O 1
ATOM 945 N N . ARG A 1 123 ? 18.822 -24.026 -2.952 1.00 83.12 123 ARG A N 1
ATOM 946 C CA . ARG A 1 123 ? 18.894 -25.479 -3.207 1.00 83.12 123 ARG A CA 1
ATOM 947 C C . ARG A 1 123 ? 18.519 -25.859 -4.644 1.00 83.12 123 ARG A C 1
ATOM 949 O O . ARG A 1 123 ? 19.009 -26.874 -5.132 1.00 83.12 123 ARG A O 1
ATOM 956 N N . GLN A 1 124 ? 17.657 -25.097 -5.324 1.00 82.56 124 GLN A N 1
ATOM 957 C CA . GLN A 1 124 ? 17.382 -25.309 -6.750 1.00 82.56 124 GLN A CA 1
ATOM 958 C C . GLN A 1 124 ? 18.530 -24.811 -7.636 1.00 82.56 124 GLN A C 1
ATOM 960 O O . GLN A 1 124 ? 18.937 -25.548 -8.529 1.00 82.56 124 GLN A O 1
ATOM 965 N N . ALA A 1 125 ? 19.087 -23.629 -7.357 1.00 85.50 125 ALA A N 1
ATOM 966 C CA . ALA A 1 125 ? 20.255 -23.097 -8.061 1.00 85.50 125 ALA A CA 1
ATOM 967 C C . ALA A 1 125 ? 21.454 -24.053 -7.950 1.00 85.50 125 ALA A C 1
ATOM 969 O O . ALA A 1 125 ? 21.957 -24.517 -8.968 1.00 85.50 125 ALA A O 1
ATOM 970 N N . ALA A 1 126 ? 21.795 -24.491 -6.734 1.00 82.00 126 ALA A N 1
ATOM 971 C CA . ALA A 1 126 ? 22.877 -25.448 -6.502 1.00 82.00 126 ALA A CA 1
ATOM 972 C C . ALA A 1 126 ? 22.673 -26.791 -7.238 1.00 82.00 126 ALA A C 1
ATOM 974 O O . ALA A 1 126 ? 23.638 -27.390 -7.705 1.00 82.00 126 ALA A O 1
ATOM 975 N N . ARG A 1 127 ? 21.425 -27.265 -7.403 1.00 76.06 127 ARG A N 1
ATOM 976 C CA . ARG A 1 127 ? 21.125 -28.457 -8.227 1.00 76.06 127 ARG A CA 1
ATOM 977 C C . ARG A 1 127 ? 21.339 -28.216 -9.724 1.00 76.06 127 ARG A C 1
ATOM 979 O O . ARG A 1 127 ? 21.761 -29.137 -10.414 1.00 76.06 127 ARG A O 1
ATOM 986 N N . ILE A 1 128 ? 21.044 -27.015 -10.225 1.00 75.69 128 ILE A N 1
ATOM 987 C CA . ILE A 1 128 ? 21.305 -26.623 -11.623 1.00 75.69 128 ILE A CA 1
ATOM 988 C C . ILE A 1 128 ? 22.819 -26.490 -11.863 1.00 75.69 128 ILE A C 1
ATOM 990 O O . ILE A 1 128 ? 23.308 -26.895 -12.912 1.00 75.69 128 ILE A O 1
ATOM 994 N N . GLU A 1 129 ? 23.562 -26.014 -10.864 1.00 78.62 129 GLU A N 1
ATOM 995 C CA . GLU A 1 129 ? 25.029 -25.902 -10.854 1.00 78.62 129 GLU A CA 1
ATOM 996 C C . GLU A 1 129 ? 25.755 -27.246 -10.612 1.00 78.62 129 GLU A C 1
ATOM 998 O O . GLU A 1 129 ? 26.980 -27.289 -10.534 1.00 78.62 129 GLU A O 1
ATOM 1003 N N . GLY A 1 130 ? 25.021 -28.364 -10.532 1.00 68.19 130 GLY A N 1
ATOM 1004 C CA . GLY A 1 130 ? 25.587 -29.718 -10.474 1.00 68.19 130 GLY A CA 1
ATOM 1005 C C . GLY A 1 130 ? 25.904 -30.256 -9.074 1.00 68.19 130 GLY A C 1
ATOM 1006 O O . GLY A 1 130 ? 26.479 -31.339 -8.962 1.00 68.19 130 GLY A O 1
ATOM 1007 N N . ALA A 1 131 ? 25.515 -29.564 -7.998 1.00 65.44 131 ALA A N 1
ATOM 1008 C CA . ALA A 1 131 ? 25.715 -30.057 -6.637 1.00 65.44 131 ALA A CA 1
ATOM 1009 C C . ALA A 1 131 ? 24.786 -31.244 -6.312 1.00 65.44 131 ALA A C 1
ATOM 1011 O O . ALA A 1 131 ? 23.556 -31.164 -6.417 1.00 65.44 131 ALA A O 1
ATOM 1012 N N . ILE A 1 132 ? 25.379 -32.348 -5.849 1.00 58.19 132 ILE A N 1
ATOM 1013 C CA . ILE A 1 132 ? 24.663 -33.563 -5.441 1.00 58.19 132 ILE A CA 1
ATOM 1014 C C . ILE A 1 132 ? 24.034 -33.329 -4.058 1.00 58.19 132 ILE A C 1
ATOM 1016 O O . ILE A 1 132 ? 24.680 -33.497 -3.027 1.00 58.19 132 ILE A O 1
ATOM 1020 N N . ILE A 1 133 ? 22.761 -32.925 -4.035 1.00 56.62 133 ILE A N 1
ATOM 1021 C CA . ILE A 1 133 ? 22.000 -32.678 -2.799 1.00 56.62 133 ILE A CA 1
ATOM 1022 C C . ILE A 1 133 ? 21.017 -33.838 -2.559 1.00 56.62 133 ILE A C 1
ATOM 1024 O O . ILE A 1 133 ? 20.180 -34.081 -3.437 1.00 56.62 133 ILE A O 1
ATOM 1028 N N . PRO A 1 134 ? 21.045 -34.511 -1.387 1.00 57.75 134 PRO A N 1
ATOM 1029 C CA . PRO A 1 134 ? 20.159 -35.638 -1.087 1.00 57.75 134 PRO A CA 1
ATOM 1030 C C . PRO A 1 134 ? 18.660 -35.269 -1.156 1.00 57.75 134 PRO A C 1
ATOM 1032 O O . PRO A 1 134 ? 18.289 -34.089 -1.071 1.00 57.75 134 PRO A O 1
ATOM 1035 N N . PRO A 1 135 ? 17.769 -36.261 -1.346 1.00 57.41 135 PRO A N 1
ATOM 1036 C CA . PRO A 1 135 ? 16.338 -36.019 -1.484 1.00 57.41 135 PRO A CA 1
ATOM 1037 C C . PRO A 1 135 ? 15.725 -35.526 -0.168 1.00 57.41 135 PRO A C 1
ATOM 1039 O O . PRO A 1 135 ? 15.854 -36.159 0.876 1.00 57.41 135 PRO A O 1
ATOM 1042 N N . THR A 1 136 ? 15.016 -34.399 -0.223 1.00 54.47 136 THR A N 1
ATOM 1043 C CA . THR A 1 136 ? 14.264 -33.872 0.921 1.00 54.47 136 THR A CA 1
ATOM 1044 C C . THR A 1 136 ? 13.070 -34.790 1.224 1.00 54.47 136 THR A C 1
ATOM 1046 O O . THR A 1 136 ? 12.323 -35.090 0.287 1.00 54.47 136 THR A O 1
ATOM 1049 N N . PRO A 1 137 ? 12.826 -35.206 2.483 1.00 52.22 137 PRO A N 1
ATOM 1050 C CA . PRO A 1 137 ? 11.623 -35.958 2.831 1.00 52.22 137 PRO A CA 1
ATOM 1051 C C . PRO A 1 137 ? 10.352 -35.143 2.547 1.00 52.22 137 PRO A C 1
ATOM 1053 O O . PRO A 1 137 ? 10.317 -33.918 2.690 1.00 52.22 137 PRO A O 1
ATOM 1056 N N . MET A 1 138 ? 9.304 -35.835 2.101 1.00 38.97 138 MET A N 1
ATOM 1057 C CA . MET A 1 138 ? 8.079 -35.222 1.590 1.00 38.97 138 MET A CA 1
ATOM 1058 C C . MET A 1 138 ? 7.128 -34.857 2.739 1.00 38.97 138 MET A C 1
ATOM 1060 O O . MET A 1 138 ? 6.368 -35.700 3.208 1.00 38.97 138 MET A O 1
ATOM 1064 N N . TYR A 1 139 ? 7.149 -33.598 3.182 1.00 43.41 139 TYR A N 1
ATOM 1065 C CA . TYR A 1 139 ? 6.224 -33.113 4.210 1.00 43.41 139 TYR A CA 1
ATOM 1066 C C . TYR A 1 139 ? 4.825 -32.878 3.616 1.00 43.41 139 TYR A C 1
ATOM 1068 O O . TYR A 1 139 ? 4.634 -32.006 2.766 1.00 43.41 139 TYR A O 1
ATOM 1076 N N . GLN A 1 140 ? 3.841 -33.669 4.050 1.00 39.16 140 GLN A N 1
ATOM 1077 C CA . GLN A 1 140 ? 2.430 -33.410 3.763 1.00 39.16 140 GLN A CA 1
ATOM 1078 C C . GLN A 1 140 ? 1.936 -32.255 4.638 1.00 39.16 140 GLN A C 1
ATOM 1080 O O . GLN A 1 140 ? 2.111 -32.278 5.853 1.00 39.16 140 GLN A O 1
ATOM 1085 N N . PHE A 1 141 ? 1.264 -31.274 4.033 1.00 36.31 141 PHE A N 1
ATOM 1086 C CA . PHE A 1 141 ? 0.499 -30.289 4.794 1.00 36.31 141 PHE A CA 1
ATOM 1087 C C . PHE A 1 141 ? -0.575 -31.009 5.615 1.00 36.31 141 PHE A C 1
ATOM 1089 O O . PHE A 1 141 ? -1.388 -31.752 5.059 1.00 36.31 141 PHE A O 1
ATOM 1096 N N . ALA A 1 142 ? -0.577 -30.784 6.928 1.00 35.81 142 ALA A N 1
ATOM 1097 C CA . ALA A 1 142 ? -1.578 -31.331 7.828 1.00 35.81 142 ALA A CA 1
ATOM 1098 C C . ALA A 1 142 ? -2.937 -30.662 7.567 1.00 35.81 142 ALA A C 1
ATOM 1100 O O . ALA A 1 142 ? -3.241 -29.601 8.107 1.00 35.81 142 ALA A O 1
ATOM 1101 N N . ALA A 1 143 ? -3.761 -31.292 6.730 1.00 38.06 143 ALA A N 1
ATOM 1102 C CA . ALA A 1 143 ? -5.185 -30.995 6.691 1.00 38.06 143 ALA A CA 1
ATOM 1103 C C . ALA A 1 143 ? -5.815 -31.373 8.043 1.00 38.06 143 ALA A C 1
ATOM 1105 O O . ALA A 1 143 ? -5.482 -32.409 8.626 1.00 38.06 143 ALA A O 1
ATOM 1106 N N . THR A 1 144 ? -6.712 -30.518 8.528 1.00 37.66 144 THR A N 1
ATOM 1107 C CA . THR A 1 144 ? -7.372 -30.605 9.834 1.00 37.66 144 THR A CA 1
ATOM 1108 C C . THR A 1 144 ? -7.925 -32.006 10.114 1.00 37.66 144 THR A C 1
ATOM 1110 O O . THR A 1 144 ? -8.791 -32.496 9.391 1.00 37.66 144 THR A O 1
ATOM 1113 N N . ARG A 1 145 ? -7.445 -32.653 11.185 1.00 35.91 145 ARG A N 1
ATOM 1114 C CA . ARG A 1 145 ? -8.030 -33.899 11.700 1.00 35.91 145 ARG A CA 1
ATOM 1115 C C . ARG A 1 145 ? -9.261 -33.579 12.547 1.00 35.91 145 ARG A C 1
ATOM 1117 O O . ARG A 1 145 ? -9.112 -33.139 13.683 1.00 35.91 145 ARG A O 1
ATOM 1124 N N . GLU A 1 146 ? -10.451 -33.878 12.036 1.00 38.09 146 GLU A N 1
ATOM 1125 C CA . GLU A 1 146 ? -11.597 -34.170 12.906 1.00 38.09 146 GLU A CA 1
ATOM 1126 C C . GLU A 1 146 ? -11.493 -35.609 13.459 1.00 38.09 146 GLU A C 1
ATOM 1128 O O . GLU A 1 146 ? -10.951 -36.488 12.778 1.00 38.09 146 GLU A O 1
ATOM 1133 N N . PRO A 1 147 ? -11.972 -35.879 14.688 1.00 39.12 147 PRO A N 1
ATOM 1134 C CA . PRO A 1 147 ? -11.885 -37.202 15.304 1.00 39.12 147 PRO A CA 1
ATOM 1135 C C . PRO A 1 147 ? -12.972 -38.158 14.779 1.00 39.12 147 PRO A C 1
ATOM 1137 O O . PRO A 1 147 ? -14.167 -37.892 14.891 1.00 39.12 147 PRO A O 1
ATOM 1140 N N . SER A 1 148 ? -12.562 -39.309 14.240 1.00 40.97 148 SER A N 1
ATOM 1141 C CA . SER A 1 148 ? -13.463 -40.334 13.691 1.00 40.97 148 SER A CA 1
ATOM 1142 C C . SER A 1 148 ? -13.957 -41.355 14.742 1.00 40.97 148 SER A C 1
ATOM 1144 O O . SER A 1 148 ? -13.171 -41.731 15.614 1.00 40.97 148 SER A O 1
ATOM 1146 N N . PRO A 1 149 ? -15.194 -41.892 14.636 1.00 43.28 149 PRO A N 1
ATOM 1147 C CA . PRO A 1 149 ? -15.718 -42.945 15.524 1.00 43.28 149 PRO A CA 1
ATOM 1148 C C . PRO A 1 149 ? -15.098 -44.351 15.283 1.00 43.28 149 PRO A C 1
ATOM 1150 O O . PRO A 1 149 ? -14.393 -44.543 14.290 1.00 43.28 149 PRO A O 1
ATOM 1153 N N . PRO A 1 150 ? -15.365 -45.348 16.163 1.00 47.91 150 PRO A N 1
ATOM 1154 C CA . PRO A 1 150 ? -14.738 -46.683 16.139 1.00 47.91 150 PRO A CA 1
ATOM 1155 C C . PRO A 1 150 ? -15.165 -47.586 14.951 1.00 47.91 150 PRO A C 1
ATOM 1157 O O . PRO A 1 150 ? -16.123 -47.270 14.239 1.00 47.91 150 PRO A O 1
ATOM 1160 N N . PRO A 1 151 ? -14.441 -48.700 14.693 1.00 47.94 151 PRO A N 1
ATOM 1161 C CA . PRO A 1 151 ? -14.314 -49.266 13.348 1.00 47.94 151 PRO A CA 1
ATOM 1162 C C . PRO A 1 151 ? -15.491 -50.141 12.896 1.00 47.94 151 PRO A C 1
ATOM 1164 O O . PRO A 1 151 ? -16.178 -50.779 13.693 1.00 47.94 151 PRO A O 1
ATOM 1167 N N . ARG A 1 152 ? -15.657 -50.236 11.570 1.00 43.75 152 ARG A N 1
ATOM 1168 C CA . ARG A 1 152 ? -16.467 -51.260 10.887 1.00 43.75 152 ARG A CA 1
ATOM 1169 C C . ARG A 1 152 ? -15.568 -52.133 9.992 1.00 43.75 152 ARG A C 1
ATOM 1171 O O . ARG A 1 152 ? -14.476 -51.678 9.655 1.00 43.75 152 ARG A O 1
ATOM 1178 N N . PRO A 1 153 ? -15.991 -53.363 9.635 1.00 48.09 153 PRO A N 1
ATOM 1179 C CA . PRO A 1 153 ? -15.102 -54.362 9.044 1.00 48.09 153 PRO A CA 1
ATOM 1180 C C . PRO A 1 153 ? -14.573 -53.998 7.655 1.00 48.09 153 PRO A C 1
ATOM 1182 O O . PRO A 1 153 ? -15.194 -53.244 6.906 1.00 48.09 153 PRO A O 1
ATOM 1185 N N . GLU A 1 154 ? -13.427 -54.586 7.327 1.00 48.75 154 GLU A N 1
ATOM 1186 C CA . GLU A 1 154 ? -12.651 -54.333 6.116 1.00 48.75 154 GLU A CA 1
ATOM 1187 C C . GLU A 1 154 ? -13.437 -54.643 4.835 1.00 48.75 154 GLU A C 1
ATOM 1189 O O . GLU A 1 154 ? -13.899 -55.763 4.615 1.00 48.75 154 GLU A O 1
ATOM 1194 N N . PHE A 1 155 ? -13.525 -53.655 3.942 1.00 46.66 155 PHE A N 1
ATOM 1195 C CA . PHE A 1 155 ? -13.952 -53.859 2.562 1.00 46.66 155 PHE A CA 1
ATOM 1196 C C . PHE A 1 155 ? -12.734 -53.687 1.656 1.00 46.66 155 PHE A C 1
ATOM 1198 O O . PHE A 1 155 ? -12.211 -52.581 1.517 1.00 46.66 155 PHE A O 1
ATOM 1205 N N . ILE A 1 156 ? -12.260 -54.782 1.061 1.00 56.97 156 ILE A N 1
ATOM 1206 C CA . ILE A 1 156 ? -11.088 -54.772 0.178 1.00 56.97 156 ILE A CA 1
ATOM 1207 C C . ILE A 1 156 ? -11.459 -54.004 -1.105 1.00 56.97 156 ILE A C 1
ATOM 1209 O O . ILE A 1 156 ? -12.353 -54.450 -1.831 1.00 56.97 156 ILE A O 1
ATOM 1213 N N . PRO A 1 157 ? -10.816 -52.864 -1.425 1.00 51.09 157 PRO A N 1
ATOM 1214 C CA . PRO A 1 157 ? -11.104 -52.155 -2.662 1.00 51.09 157 PRO A CA 1
ATOM 1215 C C . PRO A 1 157 ? -10.555 -52.946 -3.864 1.00 51.09 157 PRO A C 1
ATOM 1217 O O . PRO A 1 157 ? -9.469 -53.528 -3.774 1.00 51.09 157 PRO A O 1
ATOM 1220 N N . PRO A 1 158 ? -11.254 -52.961 -5.014 1.00 48.62 158 PRO A N 1
ATOM 1221 C CA . PRO A 1 158 ? -10.746 -53.613 -6.213 1.00 48.62 158 PRO A CA 1
ATOM 1222 C C . PRO A 1 158 ? -9.462 -52.925 -6.692 1.00 48.62 158 PRO A C 1
ATOM 1224 O O . PRO A 1 158 ? -9.340 -51.700 -6.636 1.00 48.62 158 PRO A O 1
ATOM 1227 N N . SER A 1 159 ? -8.512 -53.720 -7.192 1.00 56.28 159 SER A N 1
ATOM 1228 C CA . SER A 1 159 ? -7.221 -53.229 -7.686 1.00 56.28 159 SER A CA 1
ATOM 1229 C C . SER A 1 159 ? -7.417 -52.154 -8.759 1.00 56.28 159 SER A C 1
ATOM 1231 O O . SER A 1 159 ? -7.890 -52.428 -9.865 1.00 56.28 159 SER A O 1
ATOM 1233 N N . ALA A 1 160 ? -7.069 -50.911 -8.422 1.00 50.12 160 ALA A N 1
ATOM 1234 C CA . ALA A 1 160 ? -7.224 -49.782 -9.323 1.00 50.12 160 ALA A CA 1
ATOM 1235 C C . ALA A 1 160 ? -6.254 -49.916 -10.504 1.00 50.12 160 ALA A C 1
ATOM 1237 O O . ALA A 1 160 ? -5.034 -49.819 -10.348 1.00 50.12 160 ALA A O 1
ATOM 1238 N N . ILE A 1 161 ? -6.806 -50.096 -11.707 1.00 54.69 161 ILE A N 1
ATOM 1239 C CA . ILE A 1 161 ? -6.040 -50.072 -12.954 1.00 54.69 161 ILE A CA 1
ATOM 1240 C C . ILE A 1 161 ? -5.311 -48.726 -13.028 1.00 54.69 161 ILE A C 1
ATOM 1242 O O . ILE A 1 161 ? -5.945 -47.676 -13.150 1.00 54.69 161 ILE A O 1
ATOM 1246 N N . ARG A 1 162 ? -3.972 -48.754 -12.967 1.00 58.72 162 ARG A N 1
ATOM 1247 C CA . ARG A 1 162 ? -3.121 -47.567 -13.132 1.00 58.72 162 ARG A CA 1
ATOM 1248 C C . ARG A 1 162 ? -3.316 -46.981 -14.531 1.00 58.72 162 ARG A C 1
ATOM 1250 O O . ARG A 1 162 ? -2.611 -47.339 -15.476 1.00 58.72 162 ARG A O 1
ATOM 1257 N N . THR A 1 163 ? -4.244 -46.038 -14.662 1.00 54.16 163 THR A N 1
ATOM 1258 C CA . THR A 1 163 ? -4.308 -45.160 -15.827 1.00 54.16 163 THR A CA 1
ATOM 1259 C C . THR A 1 163 ? -2.994 -44.385 -15.894 1.00 54.16 163 THR A C 1
ATOM 1261 O O . THR A 1 163 ? -2.575 -43.749 -14.927 1.00 54.16 163 THR A O 1
ATOM 1264 N N . LYS A 1 164 ? -2.284 -44.499 -17.024 1.00 60.19 164 LYS A N 1
ATOM 1265 C CA . LYS A 1 164 ? -0.990 -43.831 -17.218 1.00 60.19 164 LYS A CA 1
ATOM 1266 C C . LYS A 1 164 ? -1.181 -42.333 -16.980 1.00 60.19 164 LYS A C 1
ATOM 1268 O O . LYS A 1 164 ? -1.942 -41.694 -17.707 1.00 60.19 164 LYS A O 1
ATOM 1273 N N . ALA A 1 165 ? -0.511 -41.789 -15.964 1.00 64.88 165 ALA A N 1
ATOM 1274 C CA . ALA A 1 165 ? -0.584 -40.370 -15.652 1.00 64.88 165 ALA A CA 1
ATOM 1275 C C . ALA A 1 165 ? -0.165 -39.571 -16.892 1.00 64.88 165 ALA A C 1
ATOM 1277 O O . ALA A 1 165 ? 0.945 -39.745 -17.397 1.00 64.88 165 ALA A O 1
ATOM 1278 N N . LYS A 1 166 ? -1.067 -38.727 -17.408 1.00 65.81 166 LYS A N 1
ATOM 1279 C CA . LYS A 1 166 ? -0.758 -37.860 -18.548 1.00 65.81 166 LYS A CA 1
ATOM 1280 C C . LYS A 1 166 ? 0.404 -36.956 -18.141 1.00 65.81 166 LYS A C 1
ATOM 1282 O O . LYS A 1 166 ? 0.307 -36.241 -17.144 1.00 65.81 166 LYS A O 1
ATOM 1287 N N . THR A 1 167 ? 1.495 -37.005 -18.898 1.00 64.81 167 THR A N 1
ATOM 1288 C CA . THR A 1 167 ? 2.646 -36.122 -18.710 1.00 64.81 167 THR A CA 1
ATOM 1289 C C . THR A 1 167 ? 2.173 -34.671 -18.713 1.00 64.81 167 THR A C 1
ATOM 1291 O O . THR A 1 167 ? 1.410 -34.263 -19.591 1.00 64.81 167 THR A O 1
ATOM 1294 N N . LYS A 1 168 ? 2.604 -33.880 -17.719 1.00 66.00 168 LYS A N 1
ATOM 1295 C CA . LYS A 1 168 ? 2.348 -32.435 -17.715 1.00 66.00 168 LYS A CA 1
ATOM 1296 C C . LYS A 1 168 ? 2.973 -31.846 -18.976 1.00 66.00 168 LYS A C 1
ATOM 1298 O O . LYS A 1 168 ? 4.194 -31.817 -19.097 1.00 66.00 168 LYS A O 1
ATOM 1303 N N . VAL A 1 169 ? 2.135 -31.376 -19.897 1.00 69.00 169 VAL A N 1
ATOM 1304 C CA . VAL A 1 169 ? 2.590 -30.605 -21.055 1.00 69.00 169 VAL A CA 1
ATOM 1305 C C . VAL A 1 169 ? 3.186 -29.310 -20.517 1.00 69.00 169 VAL A C 1
ATOM 1307 O O . VAL A 1 169 ? 2.469 -28.460 -19.988 1.00 69.00 169 VAL A O 1
ATOM 1310 N N . GLN A 1 170 ? 4.507 -29.183 -20.604 1.00 69.31 170 GLN A N 1
ATOM 1311 C CA . GLN A 1 170 ? 5.215 -27.972 -20.219 1.00 69.31 170 GLN A CA 1
ATOM 1312 C C . GLN A 1 170 ? 4.913 -26.893 -21.261 1.00 69.31 170 GLN A C 1
ATOM 1314 O O . GLN A 1 170 ? 5.530 -26.842 -22.322 1.00 69.31 170 GLN A O 1
ATOM 1319 N N . PHE A 1 171 ? 3.918 -26.052 -20.975 1.00 70.44 171 PHE A N 1
ATOM 1320 C CA . PHE A 1 171 ? 3.565 -24.929 -21.835 1.00 70.44 171 PHE A CA 1
ATOM 1321 C C . PHE A 1 171 ? 4.677 -23.877 -21.774 1.00 70.44 171 PHE A C 1
ATOM 1323 O O . PHE A 1 171 ? 4.739 -23.063 -20.851 1.00 70.44 171 PHE A O 1
ATOM 1330 N N . GLY A 1 172 ? 5.591 -23.927 -22.743 1.00 78.56 172 GLY A N 1
ATOM 1331 C CA . GLY A 1 172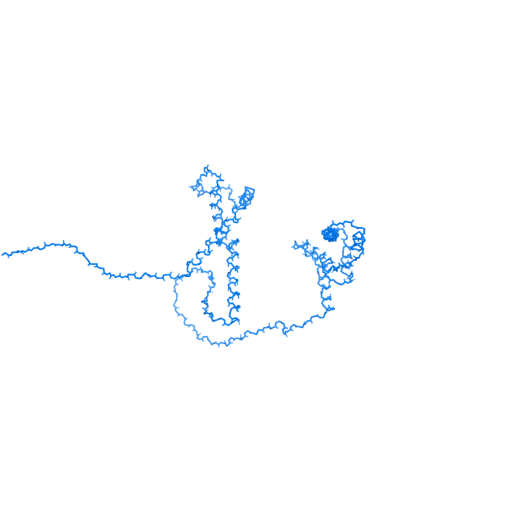 ? 6.640 -22.930 -22.915 1.00 78.56 172 GLY A CA 1
ATOM 1332 C C . GLY A 1 172 ? 6.031 -21.610 -23.364 1.00 78.56 172 GLY A C 1
ATOM 1333 O O . GLY A 1 172 ? 5.898 -21.376 -24.558 1.00 78.56 172 GLY A O 1
ATOM 1334 N N . LEU A 1 173 ? 5.654 -20.746 -22.416 1.00 74.50 173 LEU A N 1
ATOM 1335 C CA . LEU A 1 173 ? 5.003 -19.467 -22.719 1.00 74.50 173 LEU A CA 1
ATOM 1336 C C . LEU A 1 173 ? 5.789 -18.687 -23.788 1.00 74.50 173 LEU A C 1
ATOM 1338 O O . LEU A 1 173 ? 5.223 -18.336 -24.816 1.00 74.50 173 LEU A O 1
ATOM 1342 N N . LEU A 1 174 ? 7.106 -18.560 -23.596 1.00 74.56 174 LEU A N 1
ATOM 1343 C CA . LEU A 1 174 ? 8.036 -17.874 -24.502 1.00 74.56 174 LEU A CA 1
ATOM 1344 C C . LEU A 1 174 ? 8.148 -18.500 -25.905 1.00 74.56 174 LEU A C 1
ATOM 1346 O O . LEU A 1 174 ? 8.455 -17.782 -26.848 1.00 74.56 174 LEU A O 1
ATOM 1350 N N . SER A 1 175 ? 7.908 -19.807 -26.073 1.00 71.94 175 SER A N 1
ATOM 1351 C CA . SER A 1 175 ? 7.950 -20.454 -27.397 1.00 71.94 175 SER A CA 1
ATOM 1352 C C . SER A 1 175 ? 6.609 -20.412 -28.137 1.00 71.94 175 SER A C 1
ATOM 1354 O O . SER A 1 175 ? 6.566 -20.675 -29.338 1.00 71.94 175 SER A O 1
ATOM 1356 N N . VAL A 1 176 ? 5.519 -20.067 -27.441 1.00 77.06 176 VAL A N 1
ATOM 1357 C CA . VAL A 1 176 ? 4.168 -19.942 -28.014 1.00 77.06 176 VAL A CA 1
ATOM 1358 C C . VAL A 1 176 ? 3.779 -18.473 -28.239 1.00 77.06 176 VAL A C 1
ATOM 1360 O O . VAL A 1 176 ? 3.037 -18.169 -29.176 1.00 77.06 176 VAL A O 1
ATOM 1363 N N . THR A 1 177 ? 4.283 -17.539 -27.426 1.00 81.25 177 THR A N 1
ATOM 1364 C CA . THR A 1 177 ? 4.045 -16.098 -27.600 1.00 81.25 177 THR A CA 1
ATOM 1365 C C . THR A 1 177 ? 4.974 -15.492 -28.645 1.00 81.25 177 THR A C 1
ATOM 1367 O O . THR A 1 177 ? 6.190 -15.609 -28.541 1.00 81.25 177 THR A O 1
ATOM 1370 N N . LYS A 1 178 ? 4.406 -14.765 -29.611 1.00 80.50 178 LYS A N 1
ATOM 1371 C CA . LYS A 1 178 ? 5.165 -13.876 -30.502 1.00 80.50 178 LYS A CA 1
ATOM 1372 C C . LYS A 1 178 ? 5.264 -12.489 -29.877 1.00 80.50 178 LYS A C 1
ATOM 1374 O O . LYS A 1 178 ? 4.288 -12.021 -29.291 1.00 80.50 178 LYS A O 1
ATOM 1379 N N . GLU A 1 179 ? 6.401 -11.827 -30.056 1.00 78.88 179 GLU A N 1
ATOM 1380 C CA . GLU A 1 179 ? 6.560 -10.422 -29.680 1.00 78.88 179 GLU A CA 1
ATOM 1381 C C . GLU A 1 179 ? 5.546 -9.544 -30.426 1.00 78.88 179 GLU A C 1
ATOM 1383 O O . GLU A 1 179 ? 5.277 -9.727 -31.620 1.00 78.88 179 GLU A O 1
ATOM 1388 N N . LEU A 1 180 ? 4.941 -8.608 -29.696 1.00 77.94 180 LEU A N 1
ATOM 1389 C CA . LEU A 1 180 ? 3.899 -7.739 -30.220 1.00 77.94 180 LEU A CA 1
ATOM 1390 C C . LEU A 1 180 ? 4.535 -6.519 -30.890 1.00 77.94 180 LEU A C 1
ATOM 1392 O O . LEU A 1 180 ? 5.357 -5.836 -30.290 1.00 77.94 180 LEU A O 1
ATOM 1396 N N . LYS A 1 181 ? 4.129 -6.209 -32.125 1.00 86.12 181 LYS A N 1
ATOM 1397 C CA . LYS A 1 181 ? 4.629 -5.023 -32.841 1.00 86.12 181 LYS A CA 1
ATOM 1398 C C . LYS A 1 181 ? 4.206 -3.750 -32.100 1.00 86.12 181 LYS A C 1
ATOM 1400 O O . LYS A 1 181 ? 3.037 -3.653 -31.735 1.00 86.12 181 LYS A O 1
ATOM 1405 N N . ASN A 1 182 ? 5.084 -2.750 -31.985 1.00 80.94 182 ASN A N 1
ATOM 1406 C CA . ASN A 1 182 ? 4.835 -1.513 -31.219 1.00 80.94 182 ASN A CA 1
ATOM 1407 C C . ASN A 1 182 ? 3.460 -0.877 -31.511 1.00 80.94 182 ASN A C 1
ATOM 1409 O O . ASN A 1 182 ? 2.653 -0.737 -30.601 1.00 80.94 182 ASN A O 1
ATOM 1413 N N . LYS A 1 183 ? 3.099 -0.684 -32.789 1.00 81.56 183 LYS A N 1
ATOM 1414 C CA . LYS A 1 183 ? 1.774 -0.160 -33.196 1.00 81.56 183 LYS A CA 1
ATOM 1415 C C . LYS A 1 183 ? 0.573 -0.989 -32.713 1.00 81.56 183 LYS A C 1
ATOM 1417 O O . LYS A 1 183 ? -0.522 -0.463 -32.534 1.00 81.56 183 LYS A O 1
ATOM 1422 N N . GLN A 1 184 ? 0.743 -2.299 -32.535 1.00 84.25 184 GLN A N 1
ATOM 1423 C CA . GLN A 1 184 ? -0.288 -3.175 -31.970 1.00 84.25 184 GLN A CA 1
ATOM 1424 C C . GLN A 1 184 ? -0.317 -3.077 -30.438 1.00 84.25 184 GLN A C 1
ATOM 1426 O O . GLN A 1 184 ? -1.401 -3.116 -29.860 1.00 84.25 184 GLN A O 1
ATOM 1431 N N . ALA A 1 185 ? 0.839 -2.901 -29.789 1.00 83.56 185 ALA A N 1
ATOM 1432 C CA . ALA A 1 185 ? 0.938 -2.646 -28.352 1.00 83.56 185 ALA A CA 1
ATOM 1433 C C . ALA A 1 185 ? 0.300 -1.298 -27.971 1.00 83.56 185 ALA A C 1
ATOM 1435 O O . ALA A 1 185 ? -0.579 -1.277 -27.114 1.00 83.56 185 ALA A O 1
ATOM 1436 N N . GLU A 1 186 ? 0.639 -0.214 -28.678 1.00 83.69 186 GLU A N 1
ATOM 1437 C CA . GLU A 1 186 ? -0.010 1.108 -28.597 1.00 83.69 186 GLU A CA 1
ATOM 1438 C C . GLU A 1 186 ? -1.535 0.992 -28.767 1.00 83.69 186 GLU A C 1
ATOM 1440 O O . GLU A 1 186 ? -2.314 1.528 -27.978 1.00 83.69 186 GLU A O 1
ATOM 1445 N N . GLY A 1 187 ? -1.979 0.207 -29.757 1.00 86.81 187 GLY A N 1
ATOM 1446 C CA . GLY A 1 187 ? -3.392 -0.093 -29.966 1.00 86.81 187 GLY A CA 1
ATOM 1447 C C . GLY A 1 187 ? -4.052 -0.754 -28.750 1.00 86.81 187 GLY A C 1
ATOM 1448 O O . GLY A 1 187 ? -5.135 -0.332 -28.344 1.00 86.81 187 GLY A O 1
ATOM 1449 N N . LEU A 1 188 ? -3.424 -1.765 -28.140 1.00 89.44 188 LEU A N 1
ATOM 1450 C CA . LEU A 1 188 ? -3.947 -2.409 -26.925 1.00 89.44 188 LEU A CA 1
ATOM 1451 C C . LEU A 1 188 ? -3.944 -1.461 -25.716 1.00 89.44 188 LEU A C 1
ATOM 1453 O O . LEU A 1 188 ? -4.923 -1.437 -24.972 1.00 89.44 188 LEU A O 1
ATOM 1457 N N . ILE A 1 189 ? -2.890 -0.660 -25.553 1.00 88.19 189 ILE A N 1
ATOM 1458 C CA . ILE A 1 189 ? -2.740 0.378 -24.520 1.00 88.19 189 ILE A CA 1
ATOM 1459 C C . ILE A 1 189 ? -3.911 1.370 -24.584 1.00 88.19 189 ILE A C 1
ATOM 1461 O O . ILE A 1 189 ? -4.600 1.571 -23.581 1.00 88.19 189 ILE A O 1
ATOM 1465 N N . LEU A 1 190 ? -4.240 1.886 -25.774 1.00 88.81 190 LEU A N 1
ATOM 1466 C CA . LEU A 1 190 ? -5.385 2.780 -25.976 1.00 88.81 190 LEU A CA 1
ATOM 1467 C C . LEU A 1 190 ? -6.735 2.112 -25.650 1.00 88.81 190 LEU A C 1
ATOM 1469 O O . LEU A 1 190 ? -7.609 2.736 -25.042 1.00 88.81 190 LEU A O 1
ATOM 1473 N N . HIS A 1 191 ? -6.919 0.833 -25.999 1.00 92.25 191 HIS A N 1
ATOM 1474 C CA . HIS A 1 191 ? -8.128 0.088 -25.620 1.00 92.25 191 HIS A CA 1
ATOM 1475 C C . HIS A 1 191 ? -8.224 -0.135 -24.103 1.00 92.25 191 HIS A C 1
ATOM 1477 O O . HIS A 1 191 ? -9.320 -0.049 -23.543 1.00 92.25 191 HIS A O 1
ATOM 1483 N N . VAL A 1 192 ? -7.101 -0.381 -23.420 1.00 93.06 192 VAL A N 1
ATOM 1484 C CA . VAL A 1 192 ? -7.048 -0.476 -21.953 1.00 93.06 192 VAL A CA 1
ATOM 1485 C C . VAL A 1 192 ? -7.416 0.864 -21.316 1.00 93.06 192 VAL A C 1
ATOM 1487 O O . VAL A 1 192 ? -8.273 0.880 -20.433 1.00 93.06 192 VAL A O 1
ATOM 1490 N N . PHE A 1 193 ? -6.860 1.977 -21.803 1.00 93.31 193 PHE A N 1
ATOM 1491 C CA . PHE A 1 193 ? -7.169 3.322 -21.310 1.00 93.31 193 PHE A CA 1
ATOM 1492 C C . PHE A 1 193 ? -8.663 3.658 -21.443 1.00 93.31 193 PHE A C 1
ATOM 1494 O O . PHE A 1 193 ? -9.329 3.952 -20.446 1.00 93.31 193 PHE A O 1
ATOM 1501 N N . ARG A 1 194 ? -9.241 3.477 -22.640 1.00 94.25 194 ARG A N 1
ATOM 1502 C CA . ARG A 1 194 ? -10.688 3.646 -22.880 1.00 94.25 194 ARG A CA 1
ATOM 1503 C C . ARG A 1 194 ? -11.549 2.732 -22.004 1.00 94.25 194 ARG A C 1
ATOM 1505 O O . ARG A 1 194 ? -12.595 3.155 -21.514 1.00 94.25 194 ARG A O 1
ATOM 1512 N N . ARG A 1 195 ? -11.110 1.493 -21.749 1.00 95.38 195 ARG A N 1
ATOM 1513 C CA . ARG A 1 195 ? -11.808 0.573 -20.834 1.00 95.38 195 ARG A CA 1
ATOM 1514 C C . ARG A 1 195 ? -11.771 1.066 -19.385 1.00 95.38 195 ARG A C 1
ATOM 1516 O O . ARG A 1 195 ? -12.751 0.865 -18.672 1.00 95.38 195 ARG A O 1
ATOM 1523 N N . ILE A 1 196 ? -10.682 1.697 -18.940 1.00 94.94 196 ILE A N 1
ATOM 1524 C CA . ILE A 1 196 ? -10.588 2.288 -17.596 1.00 94.94 196 ILE A CA 1
ATOM 1525 C C . ILE A 1 196 ? -11.520 3.504 -17.487 1.00 94.94 196 ILE A C 1
ATOM 1527 O O . ILE A 1 196 ? -12.256 3.589 -16.505 1.00 94.94 196 ILE A O 1
ATOM 1531 N N . LEU A 1 197 ? -11.562 4.383 -18.500 1.00 94.69 197 LEU A N 1
ATOM 1532 C CA . LEU A 1 197 ? -12.500 5.518 -18.563 1.00 94.69 197 LEU A CA 1
ATOM 1533 C C . LEU A 1 197 ? -13.963 5.050 -18.450 1.00 94.69 197 LEU A C 1
ATOM 1535 O O . LEU A 1 197 ? -14.695 5.480 -17.560 1.00 94.69 197 LEU A O 1
ATOM 1539 N N . ALA A 1 198 ? -14.370 4.089 -19.286 1.00 94.56 198 ALA A N 1
ATOM 1540 C CA . ALA A 1 198 ? -15.750 3.598 -19.346 1.00 94.56 198 ALA A CA 1
ATOM 1541 C C . ALA A 1 198 ? -16.258 2.915 -18.055 1.00 94.56 198 ALA A C 1
ATOM 1543 O O . ALA A 1 198 ? -17.465 2.757 -17.879 1.00 94.56 198 ALA A O 1
ATOM 1544 N N . ASN A 1 199 ? -15.365 2.495 -17.148 1.00 94.38 199 ASN A N 1
ATOM 1545 C CA . ASN A 1 199 ? -15.727 1.779 -15.918 1.00 94.38 199 ASN A CA 1
ATOM 1546 C C . ASN A 1 199 ? -15.855 2.671 -14.667 1.00 94.38 199 ASN A C 1
ATOM 1548 O O . ASN A 1 199 ? -16.065 2.134 -13.580 1.00 94.38 199 ASN A O 1
ATOM 1552 N N . GLU A 1 200 ? -15.797 4.001 -14.798 1.00 93.62 200 GLU A N 1
ATOM 1553 C CA . GLU A 1 200 ? -15.893 4.968 -13.685 1.00 93.62 200 GLU A CA 1
ATOM 1554 C C . GLU A 1 200 ? -17.021 4.656 -12.691 1.00 93.62 200 GLU A C 1
ATOM 1556 O O . GLU A 1 200 ? -16.764 4.435 -11.508 1.00 93.62 200 GLU A O 1
ATOM 1561 N N . LYS A 1 201 ? -18.270 4.547 -13.163 1.00 93.25 201 LYS A N 1
ATOM 1562 C CA . LYS A 1 201 ? -19.436 4.324 -12.286 1.00 93.25 201 LYS A CA 1
ATOM 1563 C C . LYS A 1 201 ? -19.321 3.022 -11.484 1.00 93.25 201 LYS A C 1
ATOM 1565 O O . LYS A 1 201 ? -19.671 2.996 -10.307 1.00 93.25 201 LYS A O 1
ATOM 1570 N N . ARG A 1 202 ? -18.761 1.966 -12.087 1.00 94.75 202 ARG A N 1
ATOM 1571 C CA . ARG A 1 202 ? -18.499 0.680 -11.419 1.00 94.75 202 ARG A CA 1
ATOM 1572 C C . ARG A 1 202 ? -17.328 0.775 -10.436 1.00 94.75 202 ARG A C 1
ATOM 1574 O O . ARG A 1 202 ? -17.401 0.183 -9.364 1.00 94.75 202 ARG A O 1
ATOM 1581 N N . ALA A 1 203 ? -16.275 1.522 -10.770 1.00 94.25 203 ALA A N 1
ATOM 1582 C CA . ALA A 1 203 ? -15.144 1.755 -9.874 1.00 94.25 203 ALA A CA 1
ATOM 1583 C C . ALA A 1 203 ? -15.572 2.541 -8.624 1.00 94.25 203 ALA A C 1
ATOM 1585 O O . ALA A 1 203 ? -15.207 2.156 -7.517 1.00 94.25 203 ALA A O 1
ATOM 1586 N N . VAL A 1 204 ? -16.395 3.584 -8.780 1.00 92.62 204 VAL A N 1
ATOM 1587 C CA . VAL A 1 204 ? -16.965 4.355 -7.662 1.00 92.62 204 VAL A CA 1
ATOM 1588 C C . VAL A 1 204 ? -17.865 3.475 -6.787 1.00 92.62 204 VAL A C 1
ATOM 1590 O O . VAL A 1 204 ? -17.655 3.419 -5.579 1.00 92.62 204 VAL A O 1
ATOM 1593 N N . GLN A 1 205 ? -18.801 2.724 -7.382 1.00 94.56 205 GLN A N 1
ATOM 1594 C CA . GLN A 1 205 ? -19.681 1.797 -6.649 1.00 94.56 205 GLN A CA 1
ATOM 1595 C C . GLN A 1 205 ? -18.908 0.704 -5.890 1.00 94.56 205 GLN A C 1
ATOM 1597 O O . GLN A 1 205 ? -19.316 0.309 -4.804 1.00 94.56 205 GLN A O 1
ATOM 1602 N N . GLY A 1 206 ? -17.783 0.234 -6.438 1.00 92.88 206 GLY A N 1
ATOM 1603 C CA . GLY A 1 206 ? -16.891 -0.733 -5.791 1.00 92.88 206 GLY A CA 1
ATOM 1604 C C . GLY A 1 206 ? -15.861 -0.131 -4.825 1.00 92.88 206 GLY A C 1
ATOM 1605 O O . GLY A 1 206 ? -14.930 -0.835 -4.447 1.00 92.88 206 GLY A O 1
ATOM 1606 N N . GLY A 1 207 ? -15.952 1.160 -4.478 1.00 92.94 207 GLY A N 1
ATOM 1607 C CA . GLY A 1 207 ? -15.005 1.839 -3.577 1.00 92.94 207 GLY A CA 1
ATOM 1608 C C . GLY A 1 207 ? -13.608 2.112 -4.165 1.00 92.94 207 GLY A C 1
ATOM 1609 O O . GLY A 1 207 ? -12.744 2.663 -3.489 1.00 92.94 207 GLY A O 1
ATOM 1610 N N . ALA A 1 208 ? -13.378 1.777 -5.436 1.00 94.06 208 ALA A N 1
ATOM 1611 C CA . ALA A 1 208 ? -12.098 1.896 -6.135 1.00 94.06 208 ALA A CA 1
ATOM 1612 C C . ALA A 1 208 ? -11.959 3.181 -6.984 1.00 94.06 208 ALA A C 1
ATOM 1614 O O . ALA A 1 208 ? -10.973 3.329 -7.709 1.00 94.06 208 ALA A O 1
ATOM 1615 N N . GLY A 1 209 ? -12.911 4.120 -6.906 1.00 92.19 209 GLY A N 1
ATOM 1616 C CA . GLY A 1 209 ? -12.939 5.340 -7.732 1.00 92.19 209 GLY A CA 1
ATOM 1617 C C . GLY A 1 209 ? -11.646 6.166 -7.667 1.00 92.19 209 GLY A C 1
ATOM 1618 O O . GLY A 1 209 ? -11.067 6.486 -8.701 1.00 92.19 209 GLY A O 1
ATOM 1619 N N . ILE A 1 210 ? -11.110 6.412 -6.465 1.00 92.56 210 ILE A N 1
ATOM 1620 C CA . ILE A 1 210 ? -9.846 7.155 -6.282 1.00 92.56 210 ILE A CA 1
ATOM 1621 C C . ILE A 1 210 ? -8.659 6.415 -6.929 1.00 92.56 210 ILE A C 1
ATOM 1623 O O . ILE A 1 210 ? -7.753 7.043 -7.479 1.00 92.56 210 ILE A O 1
ATOM 1627 N N . ALA A 1 211 ? -8.644 5.078 -6.890 1.00 93.25 211 ALA A N 1
ATOM 1628 C CA . ALA A 1 211 ? -7.593 4.283 -7.526 1.00 93.25 211 ALA A CA 1
ATOM 1629 C C . ALA A 1 211 ? -7.690 4.341 -9.061 1.00 93.25 211 ALA A C 1
ATOM 1631 O O . ALA A 1 211 ? -6.667 4.473 -9.731 1.00 93.25 211 ALA A O 1
ATOM 1632 N N . GLN A 1 212 ? -8.908 4.314 -9.611 1.00 95.19 212 GLN A N 1
ATOM 1633 C CA . GLN A 1 212 ? -9.166 4.483 -11.044 1.00 95.19 212 GLN A CA 1
ATOM 1634 C C . GLN A 1 212 ? -8.769 5.890 -11.531 1.00 95.19 212 GLN A C 1
ATOM 1636 O O . GLN A 1 212 ? -8.066 5.999 -12.533 1.00 95.19 212 GLN A O 1
ATOM 1641 N N . GLN A 1 213 ? -9.126 6.951 -10.799 1.00 93.94 213 GLN A N 1
ATOM 1642 C CA . GLN A 1 213 ? -8.713 8.328 -11.107 1.00 93.94 213 GLN A CA 1
ATOM 1643 C C . GLN A 1 213 ? -7.182 8.480 -11.112 1.00 93.94 213 GLN A C 1
ATOM 1645 O O . GLN A 1 213 ? -6.611 8.974 -12.084 1.00 93.94 213 GLN A O 1
ATOM 1650 N N . LYS A 1 214 ? -6.495 7.975 -10.075 1.00 92.19 214 LYS A N 1
ATOM 1651 C CA . LYS A 1 214 ? -5.020 7.966 -10.009 1.00 92.19 214 LYS A CA 1
ATOM 1652 C C . LYS A 1 214 ? -4.383 7.177 -11.153 1.00 92.19 214 LYS A C 1
ATOM 1654 O O . LYS A 1 214 ? -3.332 7.579 -11.645 1.00 92.19 214 LYS A O 1
ATOM 1659 N N . LEU A 1 215 ? -4.996 6.067 -11.570 1.00 93.06 215 LEU A N 1
ATOM 1660 C CA . LEU A 1 215 ? -4.514 5.271 -12.696 1.00 93.06 215 LEU A CA 1
ATOM 1661 C C . LEU A 1 215 ? -4.625 6.048 -14.013 1.00 93.06 215 LEU A C 1
ATOM 1663 O O . LEU A 1 215 ? -3.651 6.075 -14.754 1.00 93.06 215 LEU A O 1
ATOM 1667 N N . LEU A 1 216 ? -5.757 6.713 -14.271 1.00 93.69 216 LEU A N 1
ATOM 1668 C CA . LEU A 1 216 ? -5.959 7.550 -15.462 1.00 93.69 216 LEU A CA 1
ATOM 1669 C C . LEU A 1 216 ? -4.945 8.697 -15.535 1.00 93.69 216 LEU A C 1
ATOM 1671 O O . LEU A 1 216 ? -4.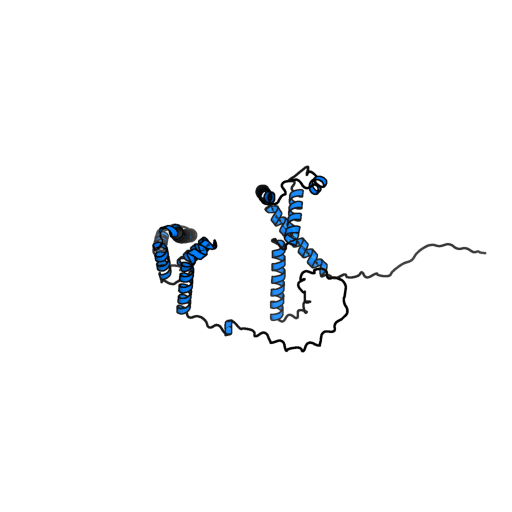286 8.861 -16.558 1.00 93.69 216 LEU A O 1
ATOM 1675 N N . VAL A 1 217 ? -4.778 9.442 -14.438 1.00 93.00 217 VAL A N 1
ATOM 1676 C CA . VAL A 1 217 ? -3.829 10.564 -14.370 1.00 93.00 217 VAL A CA 1
ATOM 1677 C C . VAL A 1 217 ? -2.395 10.088 -14.594 1.00 93.00 217 VAL A C 1
ATOM 1679 O O . VAL A 1 217 ? -1.695 10.656 -15.423 1.00 93.00 217 VAL A O 1
ATOM 1682 N N . ARG A 1 218 ? -1.967 9.003 -13.934 1.00 90.06 218 ARG A N 1
ATOM 1683 C CA . ARG A 1 218 ? -0.622 8.435 -14.139 1.00 90.06 218 ARG A CA 1
ATOM 1684 C C . ARG A 1 218 ? -0.420 7.843 -15.527 1.00 90.06 218 ARG A C 1
ATOM 1686 O O . ARG A 1 218 ? 0.711 7.820 -15.994 1.00 90.06 218 ARG A O 1
ATOM 1693 N N . PHE A 1 219 ? -1.480 7.370 -16.179 1.00 90.00 219 PHE A N 1
ATOM 1694 C CA . PHE A 1 219 ? -1.403 6.960 -17.575 1.00 90.00 219 PHE A CA 1
ATOM 1695 C C . PHE A 1 219 ? -0.981 8.154 -18.430 1.00 90.00 219 PHE A C 1
ATOM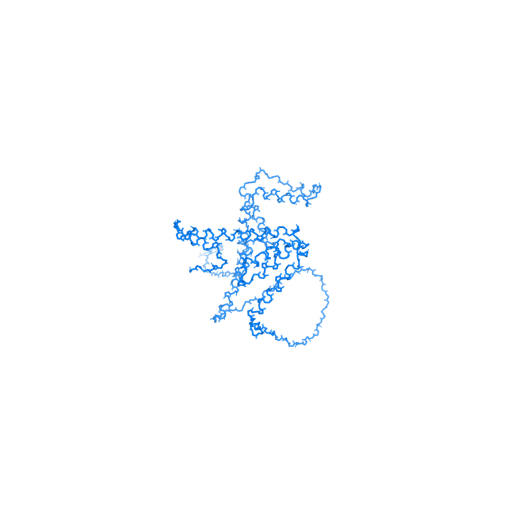 1697 O O . PHE A 1 219 ? 0.077 8.127 -19.043 1.00 90.00 219 PHE A O 1
ATOM 1704 N N . VAL A 1 220 ? -1.756 9.238 -18.378 1.00 89.50 220 VAL A N 1
ATOM 1705 C CA . VAL A 1 220 ? -1.522 10.425 -19.207 1.00 89.50 220 VAL A CA 1
ATOM 1706 C C . VAL A 1 220 ? -0.199 11.124 -18.875 1.00 89.50 220 VAL A C 1
ATOM 1708 O O . VAL A 1 220 ? 0.442 11.644 -19.774 1.00 89.50 220 VAL A O 1
ATOM 1711 N N . THR A 1 221 ? 0.236 11.136 -17.609 1.00 86.50 221 THR A N 1
ATOM 1712 C CA . THR A 1 221 ? 1.396 11.947 -17.193 1.00 86.50 221 THR A CA 1
ATOM 1713 C C . THR A 1 221 ? 2.704 11.182 -16.971 1.00 86.50 221 THR A C 1
ATOM 1715 O O . THR A 1 221 ? 3.731 11.826 -16.775 1.00 86.50 221 THR A O 1
ATOM 1718 N N . ARG A 1 222 ? 2.710 9.841 -16.916 1.00 82.62 222 ARG A N 1
ATOM 1719 C CA . ARG A 1 222 ? 3.920 9.047 -16.580 1.00 82.62 222 ARG A CA 1
ATOM 1720 C C . ARG A 1 222 ? 4.181 7.844 -17.478 1.00 82.62 222 ARG A C 1
ATOM 1722 O O . ARG A 1 222 ? 5.273 7.291 -17.392 1.00 82.62 222 ARG A O 1
ATOM 1729 N N . PHE A 1 223 ? 3.220 7.400 -18.286 1.00 79.81 223 PHE A N 1
ATOM 1730 C CA . PHE A 1 223 ? 3.522 6.430 -19.335 1.00 79.81 223 PHE A CA 1
ATOM 1731 C C . PHE A 1 223 ? 4.069 7.169 -20.556 1.00 79.81 223 PHE A C 1
ATOM 1733 O O . PHE A 1 223 ? 3.502 8.169 -20.995 1.00 79.81 223 PHE A O 1
ATOM 1740 N N . GLU A 1 224 ? 5.169 6.660 -21.098 1.00 66.00 224 GLU A N 1
ATOM 1741 C CA . GLU A 1 224 ? 5.790 7.179 -22.310 1.00 66.00 224 GLU A CA 1
ATOM 1742 C C . GLU A 1 224 ? 4.948 6.767 -23.529 1.00 66.00 224 GLU A C 1
ATOM 1744 O O . GLU A 1 224 ? 4.842 5.585 -23.862 1.00 66.00 224 GLU A O 1
ATOM 1749 N N . HIS A 1 225 ? 4.313 7.745 -24.176 1.00 66.56 225 HIS A N 1
ATOM 1750 C CA . HIS A 1 225 ? 3.409 7.539 -25.317 1.00 66.56 225 HIS A CA 1
ATOM 1751 C C . HIS A 1 225 ? 3.948 8.141 -26.631 1.00 66.56 225 HIS A C 1
ATOM 1753 O O . HIS A 1 225 ? 3.217 8.244 -27.617 1.00 66.56 225 HIS A O 1
ATOM 1759 N N . GLY A 1 226 ? 5.223 8.545 -26.655 1.00 63.75 226 GLY A N 1
ATOM 1760 C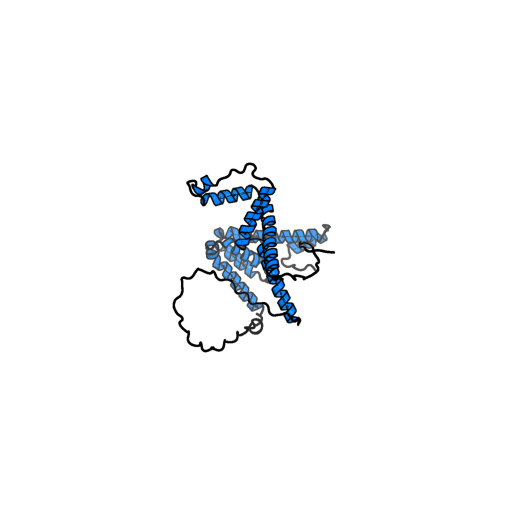 CA . GLY A 1 226 ? 5.769 9.416 -27.699 1.00 63.75 226 GLY A CA 1
ATOM 1761 C C . GLY A 1 226 ? 5.134 10.813 -27.663 1.00 63.75 226 GLY A C 1
ATOM 1762 O O . GLY A 1 226 ? 4.569 11.220 -26.654 1.00 63.75 226 GLY A O 1
ATOM 1763 N N . GLU A 1 227 ? 5.193 11.543 -28.777 1.00 61.25 227 GLU A N 1
ATOM 1764 C CA . GLU A 1 227 ? 4.624 12.901 -28.912 1.00 61.25 227 GLU A CA 1
ATOM 1765 C C . GLU A 1 227 ? 3.086 12.920 -29.129 1.00 61.25 227 GLU A C 1
ATOM 1767 O O . GLU A 1 227 ? 2.515 13.939 -29.518 1.00 61.25 227 GLU A O 1
ATOM 1772 N N . ASP A 1 228 ? 2.392 11.792 -28.942 1.00 69.06 228 ASP A N 1
ATOM 1773 C CA . ASP A 1 228 ? 1.001 11.599 -29.374 1.00 69.06 228 ASP A CA 1
ATOM 1774 C C . ASP A 1 228 ? -0.010 11.975 -28.271 1.00 69.06 228 ASP A C 1
ATOM 1776 O O . ASP A 1 228 ? -0.367 11.151 -27.429 1.00 69.06 228 ASP A O 1
ATOM 1780 N N . THR A 1 229 ? -0.540 13.205 -28.318 1.00 80.50 229 THR A N 1
ATOM 1781 C CA . THR A 1 229 ? -1.418 13.818 -27.287 1.00 80.50 229 THR A CA 1
ATOM 1782 C C . THR A 1 229 ? -2.824 13.201 -27.144 1.00 80.50 229 THR A C 1
ATOM 1784 O O . THR A 1 229 ? -3.762 13.827 -26.641 1.00 80.50 229 THR A O 1
ATOM 1787 N N . ARG A 1 230 ? -3.037 11.979 -27.646 1.00 86.00 230 ARG A N 1
ATOM 1788 C CA . ARG A 1 230 ? -4.364 11.340 -27.727 1.00 86.00 230 ARG A CA 1
ATOM 1789 C C . ARG A 1 230 ? -4.935 10.974 -26.364 1.00 86.00 230 ARG A C 1
ATOM 1791 O O . ARG A 1 230 ? -6.155 10.886 -26.229 1.00 86.00 230 ARG A O 1
ATOM 1798 N N . TYR A 1 231 ? -4.080 10.728 -25.377 1.00 89.00 231 TYR A N 1
ATOM 1799 C CA . TYR A 1 231 ? -4.493 10.295 -24.043 1.00 89.00 231 TYR A CA 1
ATOM 1800 C C . TYR A 1 231 ? -4.958 11.494 -23.207 1.00 89.00 231 TYR A C 1
ATOM 1802 O O . TYR A 1 231 ? -5.986 11.410 -22.532 1.00 89.00 231 TYR A O 1
ATOM 1810 N N . GLU A 1 232 ? -4.269 12.628 -23.344 1.00 90.56 232 GLU A N 1
ATOM 1811 C CA . GLU A 1 232 ? -4.666 13.954 -22.879 1.00 90.56 232 GLU A CA 1
ATOM 1812 C C . GLU A 1 232 ? -6.009 14.356 -23.489 1.00 90.56 232 GLU A C 1
ATOM 1814 O O . GLU A 1 232 ? -6.919 14.729 -22.752 1.00 90.56 232 GLU A O 1
ATOM 1819 N N . ASP A 1 233 ? -6.161 14.238 -24.813 1.00 91.19 233 ASP A N 1
ATOM 1820 C CA . ASP A 1 233 ? -7.390 14.608 -25.524 1.00 91.19 233 ASP A CA 1
ATOM 1821 C C . ASP A 1 233 ? -8.598 13.763 -25.089 1.00 91.19 233 ASP A C 1
ATOM 1823 O O . ASP A 1 233 ? -9.689 14.297 -24.876 1.00 91.19 233 ASP A O 1
ATOM 1827 N N . GLU A 1 234 ? -8.428 12.445 -24.947 1.00 92.56 234 GLU A N 1
ATOM 1828 C CA . GLU A 1 234 ? -9.475 11.536 -24.456 1.00 92.56 234 GLU A CA 1
ATOM 1829 C C . GLU A 1 234 ? -9.835 11.831 -22.989 1.00 92.56 234 GLU A C 1
ATOM 1831 O O . GLU A 1 234 ? -11.021 11.920 -22.657 1.00 92.56 234 GLU A O 1
ATOM 1836 N N . LEU A 1 235 ? -8.843 12.053 -22.114 1.00 93.88 235 LEU A N 1
ATOM 1837 C CA . LEU A 1 235 ? -9.086 12.403 -20.709 1.00 93.88 235 LEU A CA 1
ATOM 1838 C C . LEU A 1 235 ? -9.769 13.771 -20.571 1.00 93.88 235 LEU A C 1
ATOM 1840 O O . LEU A 1 235 ? -10.712 13.913 -19.792 1.00 93.88 235 LEU A O 1
ATOM 1844 N N . LEU A 1 236 ? -9.338 14.763 -21.351 1.00 94.38 236 LEU A N 1
ATOM 1845 C CA . LEU A 1 236 ? -9.914 16.104 -21.368 1.00 94.38 236 LEU A CA 1
ATOM 1846 C C . LEU A 1 236 ? -11.374 16.068 -21.832 1.00 94.38 236 LEU A C 1
ATOM 1848 O O . LEU A 1 236 ? -12.242 16.612 -21.151 1.00 94.38 236 LEU A O 1
ATOM 1852 N N . ARG A 1 237 ? -11.672 15.375 -22.942 1.00 95.31 237 ARG A N 1
ATOM 1853 C CA . ARG A 1 237 ? -13.053 15.187 -23.428 1.00 95.31 237 ARG A CA 1
ATOM 1854 C C . ARG A 1 237 ? -13.922 14.486 -22.386 1.00 95.31 237 ARG A C 1
ATOM 1856 O O . ARG A 1 237 ? -15.047 14.921 -22.148 1.00 95.31 237 ARG A O 1
ATOM 1863 N N . PHE A 1 238 ? -13.394 13.448 -21.736 1.00 94.56 238 PHE A N 1
ATOM 1864 C CA . PHE A 1 238 ? -14.090 12.725 -20.674 1.00 94.56 238 PHE A CA 1
ATOM 1865 C C . PHE A 1 238 ? -14.414 13.621 -19.469 1.00 94.56 238 PHE A C 1
ATOM 1867 O O . PHE A 1 238 ? -15.551 13.620 -18.994 1.00 94.56 238 PHE A O 1
ATOM 1874 N N . ILE A 1 239 ? -13.456 14.426 -18.997 1.00 94.88 239 ILE A N 1
ATOM 1875 C CA . ILE A 1 239 ? -13.673 15.391 -17.908 1.00 94.88 239 ILE A CA 1
ATOM 1876 C C . ILE A 1 239 ? -14.725 16.432 -18.314 1.00 94.88 239 ILE A C 1
ATOM 1878 O O . ILE A 1 239 ? -15.680 16.649 -17.570 1.00 94.88 239 ILE A O 1
ATOM 1882 N N . VAL A 1 240 ? -14.593 17.036 -19.500 1.00 94.94 240 VAL A N 1
ATOM 1883 C CA . VAL A 1 240 ? -15.502 18.088 -19.993 1.00 94.94 240 VAL A CA 1
ATOM 1884 C C . VAL A 1 240 ? -16.941 17.580 -20.147 1.00 94.94 240 VAL A C 1
ATOM 1886 O O . VAL A 1 240 ? -17.876 18.310 -19.818 1.00 94.94 240 VAL A O 1
ATOM 1889 N N . GLN A 1 241 ? -17.138 16.325 -20.569 1.00 94.69 241 GLN A N 1
ATOM 1890 C CA . GLN A 1 241 ? -18.469 15.731 -20.753 1.00 94.69 241 GLN A CA 1
ATOM 1891 C C . GLN A 1 241 ? -19.322 15.720 -19.469 1.00 94.69 241 GLN A C 1
ATOM 1893 O O . GLN A 1 241 ? -20.539 15.876 -19.547 1.00 94.69 241 GLN A O 1
ATOM 1898 N N . GLU A 1 242 ? -18.705 15.561 -18.293 1.00 92.12 242 GLU A N 1
ATOM 1899 C CA . GLU A 1 242 ? -19.389 15.637 -16.992 1.00 92.12 242 GLU A CA 1
ATOM 1900 C C . GLU A 1 242 ? -18.600 16.516 -16.002 1.00 92.12 242 GLU A C 1
ATOM 1902 O O . GLU A 1 242 ? -18.294 16.107 -14.882 1.00 92.12 242 GLU A O 1
ATOM 1907 N N . GLN A 1 243 ? -18.281 17.752 -16.411 1.00 88.56 243 GLN A N 1
ATOM 1908 C CA . GLN A 1 243 ? -17.435 18.690 -15.652 1.00 88.56 243 GLN A CA 1
ATOM 1909 C C . GLN A 1 243 ? -17.752 18.735 -14.147 1.00 88.56 243 GLN A C 1
ATOM 1911 O O . GLN A 1 243 ? -16.840 18.692 -13.327 1.00 88.56 243 GLN A O 1
ATOM 1916 N N . LYS A 1 244 ? -19.038 18.804 -13.769 1.00 89.25 244 LYS A N 1
ATOM 1917 C CA . LYS A 1 244 ? -19.453 18.957 -12.364 1.00 89.25 244 LYS A CA 1
ATOM 1918 C C . LYS A 1 244 ? -19.053 17.766 -11.487 1.00 89.25 244 LYS A C 1
ATOM 1920 O O . LYS A 1 244 ? -18.570 17.987 -10.382 1.00 89.25 244 LYS A O 1
ATOM 1925 N N . SER A 1 245 ? -19.232 16.531 -11.962 1.00 89.56 245 SER A N 1
ATOM 1926 C CA . SER A 1 245 ? -18.885 15.313 -11.210 1.00 89.56 245 SER A CA 1
ATOM 1927 C C . SER A 1 245 ? -17.400 14.954 -11.310 1.00 89.56 245 SER A C 1
ATOM 1929 O O . SER A 1 245 ? -16.878 14.285 -10.423 1.00 89.56 245 SER A O 1
ATOM 1931 N N . ARG A 1 246 ? -16.705 15.421 -12.357 1.00 92.50 246 ARG A N 1
ATOM 1932 C CA . ARG A 1 246 ? -15.291 15.102 -12.635 1.00 92.50 246 ARG A CA 1
ATOM 1933 C C . ARG A 1 246 ? -14.297 16.196 -12.221 1.00 92.50 246 ARG A C 1
ATOM 1935 O O . ARG A 1 246 ? -13.112 16.078 -12.532 1.00 92.50 246 ARG A O 1
ATOM 1942 N N . THR A 1 247 ? -14.739 17.218 -11.481 1.00 93.25 247 THR A N 1
ATOM 1943 C CA . THR A 1 247 ? -13.876 18.303 -10.962 1.00 93.25 247 THR A CA 1
ATOM 1944 C C . THR A 1 247 ? -12.659 17.759 -10.204 1.00 93.25 247 THR A C 1
ATOM 1946 O O . THR A 1 247 ? -11.535 18.174 -10.477 1.00 93.25 247 THR A O 1
ATOM 1949 N N . ASP A 1 248 ? -12.853 16.774 -9.321 1.00 91.00 248 ASP A N 1
ATOM 1950 C CA . ASP A 1 248 ? -11.761 16.188 -8.530 1.00 91.00 248 ASP A CA 1
ATOM 1951 C C . ASP A 1 248 ? -10.717 15.478 -9.403 1.00 91.00 248 ASP A C 1
ATOM 1953 O O . ASP A 1 248 ? -9.523 15.562 -9.126 1.00 91.00 248 ASP A O 1
ATOM 1957 N N . LEU A 1 249 ? -11.136 14.829 -10.497 1.00 94.25 249 LEU A N 1
ATOM 1958 C CA . LEU A 1 249 ? -10.227 14.199 -11.462 1.00 94.25 249 LEU A CA 1
ATOM 1959 C C . LEU A 1 249 ? -9.390 15.250 -12.211 1.00 94.25 249 LEU A C 1
ATOM 1961 O O . LEU A 1 249 ? -8.194 15.043 -12.417 1.00 94.25 249 LEU A O 1
ATOM 1965 N N . ALA A 1 250 ? -9.986 16.392 -12.566 1.00 94.06 250 ALA A N 1
ATOM 1966 C CA . ALA A 1 250 ? -9.260 17.512 -13.165 1.00 94.06 250 ALA A CA 1
ATOM 1967 C C . ALA A 1 250 ? -8.230 18.109 -12.191 1.00 94.06 250 ALA A C 1
ATOM 1969 O O . ALA A 1 250 ? -7.078 18.330 -12.567 1.00 94.06 250 ALA A O 1
ATOM 1970 N N . LEU A 1 251 ? -8.614 18.302 -10.923 1.00 92.44 251 LEU A N 1
ATOM 1971 C CA . LEU A 1 251 ? -7.708 18.767 -9.870 1.00 92.44 251 LEU A CA 1
ATOM 1972 C C . LEU A 1 251 ? -6.577 17.762 -9.605 1.00 92.44 251 LEU A C 1
ATOM 1974 O O . LEU A 1 251 ? -5.427 18.176 -9.485 1.00 92.44 251 LEU A O 1
ATOM 1978 N N . PHE A 1 252 ? -6.864 16.455 -9.591 1.00 92.75 252 PHE A N 1
ATOM 1979 C CA . PHE A 1 252 ? -5.843 15.404 -9.499 1.00 92.75 252 PHE A CA 1
ATOM 1980 C C . PHE A 1 252 ? -4.846 15.457 -10.663 1.00 92.75 252 PHE A C 1
ATOM 1982 O O . PHE A 1 252 ? -3.646 15.299 -10.439 1.00 92.75 252 PHE A O 1
ATOM 1989 N N . TRP A 1 253 ? -5.317 15.693 -11.892 1.00 94.31 253 TRP A N 1
ATOM 1990 C CA . TRP A 1 253 ? -4.443 15.796 -13.062 1.00 94.31 253 TRP A CA 1
ATOM 1991 C C . TRP A 1 253 ? -3.524 17.021 -12.981 1.00 94.31 253 TRP A C 1
ATOM 1993 O O . TRP A 1 253 ? -2.309 16.886 -13.125 1.00 94.31 253 TRP A O 1
ATOM 2003 N N . ILE A 1 254 ? -4.083 18.194 -12.662 1.00 91.12 254 ILE A N 1
ATOM 2004 C CA . ILE A 1 254 ? -3.316 19.438 -12.489 1.00 91.12 254 ILE A CA 1
ATOM 2005 C C . ILE A 1 254 ? -2.311 19.307 -11.334 1.00 91.12 254 ILE A C 1
ATOM 2007 O O . ILE A 1 254 ? -1.163 19.724 -11.473 1.00 91.12 254 ILE A O 1
ATOM 2011 N N . ALA A 1 255 ? -2.705 18.691 -10.215 1.00 89.31 255 ALA A N 1
ATOM 2012 C CA . ALA A 1 255 ? -1.826 18.477 -9.068 1.00 89.31 255 ALA A CA 1
ATOM 2013 C C . ALA A 1 255 ? -0.651 17.535 -9.387 1.00 89.31 255 ALA A C 1
ATOM 2015 O O . ALA A 1 255 ? 0.466 17.796 -8.945 1.00 89.31 255 ALA A O 1
ATOM 2016 N N . GLU A 1 256 ? -0.865 16.473 -10.174 1.00 88.81 256 GLU A N 1
ATOM 2017 C CA . GLU A 1 256 ? 0.223 15.582 -10.606 1.00 88.81 256 GLU A CA 1
ATOM 2018 C C . GLU A 1 256 ? 1.187 16.299 -11.569 1.00 88.81 256 GLU A C 1
ATOM 2020 O O . GLU A 1 256 ? 2.398 16.183 -11.396 1.00 88.81 256 GLU A O 1
ATOM 2025 N N . LEU A 1 257 ? 0.678 17.092 -12.524 1.00 86.12 257 LEU A N 1
ATOM 2026 C CA . LEU A 1 257 ? 1.508 17.919 -13.417 1.00 86.12 257 LEU A CA 1
ATOM 2027 C C . LEU A 1 257 ? 2.324 18.964 -12.635 1.00 86.12 257 LEU A C 1
ATOM 2029 O O . LEU A 1 257 ? 3.516 19.143 -12.880 1.00 86.12 257 LEU A O 1
ATOM 2033 N N . TYR A 1 258 ? 1.717 19.614 -11.640 1.00 85.62 258 TYR A N 1
ATOM 2034 C CA . TYR A 1 258 ? 2.415 20.551 -10.759 1.00 85.62 258 TYR A CA 1
ATOM 2035 C C . TYR A 1 258 ? 3.483 19.858 -9.895 1.00 85.62 258 TYR A C 1
ATOM 2037 O O . TYR A 1 258 ? 4.583 20.383 -9.729 1.00 85.62 258 TYR A O 1
ATOM 2045 N N . ALA A 1 259 ? 3.205 18.650 -9.393 1.00 83.75 259 ALA A N 1
ATOM 2046 C CA . ALA A 1 259 ? 4.178 17.854 -8.647 1.00 83.75 259 ALA A CA 1
ATOM 2047 C C . ALA A 1 259 ? 5.355 17.387 -9.526 1.00 83.75 259 ALA A C 1
ATOM 2049 O O . ALA A 1 259 ? 6.491 17.362 -9.054 1.00 83.75 259 ALA A O 1
ATOM 2050 N N . GLN A 1 260 ? 5.111 17.062 -10.802 1.00 80.19 260 GLN A N 1
ATOM 2051 C CA . GLN A 1 260 ? 6.173 16.796 -11.782 1.00 80.19 260 GLN A CA 1
ATOM 2052 C C . GLN A 1 260 ? 7.060 18.020 -11.991 1.00 80.19 260 GLN A C 1
ATOM 2054 O O . GLN A 1 260 ? 8.278 17.915 -11.872 1.00 80.19 260 GLN A O 1
ATOM 2059 N N . PHE A 1 261 ? 6.442 19.177 -12.232 1.00 77.31 261 PHE A N 1
ATOM 2060 C CA . PHE A 1 261 ? 7.137 20.446 -12.419 1.00 77.31 261 PHE A CA 1
ATOM 2061 C C . PHE A 1 261 ? 8.008 20.800 -11.201 1.00 77.31 261 PHE A C 1
ATOM 2063 O O . PHE A 1 261 ? 9.204 21.035 -11.350 1.00 77.31 261 PHE A O 1
ATOM 2070 N N . LEU A 1 262 ? 7.463 20.734 -9.979 1.00 76.06 262 LEU A N 1
ATOM 2071 C CA . LEU A 1 262 ? 8.243 20.955 -8.753 1.00 76.06 262 LEU A CA 1
ATOM 2072 C C . LEU A 1 262 ? 9.382 19.941 -8.567 1.00 76.06 262 LEU A C 1
ATOM 2074 O O . LEU A 1 262 ? 10.470 20.325 -8.139 1.00 76.06 262 LEU A O 1
ATOM 2078 N N . GLY A 1 263 ? 9.156 18.662 -8.885 1.00 69.56 263 GLY A N 1
ATOM 2079 C CA . GLY A 1 263 ? 10.192 17.629 -8.818 1.00 69.56 263 GLY A CA 1
ATOM 2080 C C . GLY A 1 263 ? 11.346 17.898 -9.788 1.00 69.56 263 GLY A C 1
ATOM 2081 O O . GLY A 1 263 ? 12.510 17.797 -9.399 1.00 69.56 263 GLY A O 1
ATOM 2082 N N . LEU A 1 264 ? 11.023 18.320 -11.015 1.00 63.88 264 LEU A N 1
ATOM 2083 C CA . LEU A 1 264 ? 11.995 18.733 -12.027 1.00 63.88 264 LEU A CA 1
ATOM 2084 C C . LEU A 1 264 ? 12.811 19.944 -11.545 1.00 63.88 264 LEU A C 1
ATOM 2086 O O . LEU A 1 264 ? 14.038 19.921 -11.589 1.00 63.88 264 LEU A O 1
ATOM 2090 N N . PHE A 1 265 ? 12.141 20.964 -10.997 1.00 60.53 265 PHE A N 1
ATOM 2091 C CA . PHE A 1 265 ? 12.789 22.149 -10.425 1.00 60.53 265 PHE A CA 1
ATOM 2092 C C . PHE A 1 265 ? 13.730 21.804 -9.274 1.00 60.53 265 PHE A C 1
ATOM 2094 O O . PHE A 1 265 ? 14.846 22.316 -9.222 1.00 60.53 265 PHE A O 1
ATOM 2101 N N . HIS A 1 266 ? 13.304 20.938 -8.352 1.00 59.50 266 HIS A N 1
ATOM 2102 C CA . HIS A 1 266 ? 14.137 20.539 -7.223 1.00 59.50 266 HIS A CA 1
ATOM 2103 C C . HIS A 1 266 ? 15.387 19.777 -7.684 1.00 59.50 266 HIS A C 1
ATOM 2105 O O . HIS A 1 266 ? 16.471 20.038 -7.168 1.00 59.50 266 HIS A O 1
ATOM 2111 N N . LYS A 1 267 ? 15.261 18.909 -8.699 1.00 59.44 267 LYS A N 1
ATOM 2112 C CA . LYS A 1 267 ? 16.406 18.223 -9.314 1.00 59.44 267 LYS A CA 1
ATOM 2113 C C . LYS A 1 267 ? 17.377 19.219 -9.966 1.00 59.44 267 LYS A C 1
ATOM 2115 O O . LYS A 1 267 ? 18.557 19.213 -9.630 1.00 59.44 267 LYS A O 1
ATOM 2120 N N . ILE A 1 268 ? 16.874 20.130 -10.806 1.00 60.28 268 ILE A N 1
ATOM 2121 C CA . ILE A 1 268 ? 17.683 21.163 -11.482 1.00 60.28 268 ILE A CA 1
ATOM 2122 C C . ILE A 1 268 ? 18.421 22.054 -10.465 1.00 60.28 268 ILE A C 1
ATOM 2124 O O . ILE A 1 268 ? 19.598 22.353 -10.648 1.00 60.28 268 ILE A O 1
ATOM 2128 N N . LEU A 1 269 ? 17.763 22.450 -9.369 1.00 58.97 269 LEU A N 1
ATOM 2129 C CA . LEU A 1 269 ? 18.362 23.287 -8.319 1.00 58.97 269 LEU A CA 1
ATOM 2130 C C . LEU A 1 269 ? 19.396 22.551 -7.448 1.00 58.97 269 LEU A C 1
ATOM 2132 O O . LEU A 1 269 ? 20.249 23.206 -6.854 1.00 58.97 269 LEU A O 1
ATOM 2136 N N . LEU A 1 270 ? 19.335 21.218 -7.357 1.00 60.59 270 LEU A N 1
ATOM 2137 C CA . LEU A 1 270 ? 20.354 20.408 -6.679 1.00 60.59 270 LEU A CA 1
ATOM 2138 C C . LEU A 1 270 ? 21.560 20.109 -7.583 1.00 60.59 270 LEU A C 1
ATOM 2140 O O . LEU A 1 270 ? 22.684 20.044 -7.091 1.00 60.59 270 LEU A O 1
ATOM 2144 N N . GLU A 1 271 ? 21.342 19.951 -8.891 1.00 55.97 271 GLU A N 1
ATOM 2145 C CA . GLU A 1 271 ? 22.404 19.681 -9.874 1.00 55.97 271 GLU A CA 1
ATOM 2146 C C . GLU A 1 271 ? 23.140 20.960 -10.333 1.00 55.97 271 GLU A C 1
ATOM 2148 O O . GLU A 1 271 ? 24.292 20.884 -10.761 1.00 55.97 271 GLU A O 1
ATOM 2153 N N . ALA A 1 272 ? 22.533 22.147 -10.184 1.00 55.44 272 ALA A N 1
ATOM 2154 C CA . ALA A 1 272 ? 23.143 23.446 -10.491 1.00 55.44 272 ALA A CA 1
ATOM 2155 C C . ALA A 1 272 ? 23.410 24.288 -9.216 1.00 55.44 272 ALA A C 1
ATOM 2157 O O . ALA A 1 272 ? 22.597 25.144 -8.861 1.00 55.44 272 ALA A O 1
ATOM 2158 N N . PRO A 1 273 ? 24.567 24.130 -8.535 1.00 51.38 273 PRO A N 1
ATOM 2159 C CA . PRO A 1 273 ? 24.839 24.766 -7.236 1.00 51.38 273 PRO A CA 1
ATOM 2160 C C . PRO A 1 273 ? 25.020 26.297 -7.270 1.00 51.38 273 PRO A C 1
ATOM 2162 O O . PRO A 1 273 ? 25.187 26.912 -6.218 1.00 51.38 273 PRO A O 1
ATOM 2165 N N . LEU A 1 274 ? 25.007 26.929 -8.449 1.00 55.88 274 LEU A N 1
ATOM 2166 C CA . LEU A 1 274 ? 25.060 28.384 -8.616 1.00 55.88 274 LEU A CA 1
ATOM 2167 C C . LEU A 1 274 ? 24.085 28.827 -9.713 1.00 55.88 274 LEU A C 1
ATOM 2169 O O . LEU A 1 274 ? 24.177 28.380 -10.858 1.00 55.88 274 LEU A O 1
ATOM 2173 N N . LEU A 1 275 ? 23.188 29.754 -9.366 1.00 58.25 275 LEU A N 1
ATOM 2174 C CA . LEU A 1 275 ? 22.142 30.281 -10.248 1.00 58.25 275 LEU A CA 1
ATOM 2175 C C . LEU A 1 275 ? 22.726 31.265 -11.284 1.00 58.25 275 LEU A C 1
ATOM 2177 O O . LEU A 1 275 ? 22.598 32.484 -11.176 1.00 58.25 275 LEU A O 1
ATOM 2181 N N . THR A 1 276 ? 23.436 30.732 -12.277 1.00 69.69 276 THR A N 1
ATOM 2182 C CA . THR A 1 276 ? 24.022 31.506 -13.383 1.00 69.69 276 THR A CA 1
ATOM 2183 C C . THR A 1 276 ? 22.955 31.923 -14.409 1.00 69.69 276 THR A C 1
ATOM 2185 O O . THR A 1 276 ? 21.932 31.243 -14.529 1.00 69.69 276 THR A O 1
ATOM 2188 N N . PRO A 1 277 ? 23.186 32.964 -15.236 1.00 66.81 277 PRO A N 1
ATOM 2189 C CA . PRO A 1 277 ? 22.275 33.316 -16.332 1.00 66.81 277 PRO A CA 1
ATOM 2190 C C . PRO A 1 277 ? 21.996 32.145 -17.289 1.00 66.81 277 PRO A C 1
ATOM 2192 O O . PRO A 1 277 ? 20.893 32.010 -17.806 1.00 66.81 277 PRO A O 1
ATOM 2195 N N . GLN A 1 278 ? 22.975 31.253 -17.467 1.00 60.41 278 GLN A N 1
ATOM 2196 C CA . GLN A 1 278 ? 22.846 30.054 -18.290 1.00 60.41 278 GLN A CA 1
ATOM 2197 C C . GLN A 1 278 ? 21.961 28.981 -17.636 1.00 60.41 278 GLN A C 1
ATOM 2199 O O . GLN A 1 278 ? 21.179 28.340 -18.331 1.00 60.41 278 GLN A O 1
ATOM 2204 N N . SER A 1 279 ? 21.987 28.847 -16.302 1.00 61.62 279 SER A N 1
ATOM 2205 C CA . SER A 1 279 ? 21.022 28.003 -15.576 1.00 61.62 279 SER A CA 1
ATOM 2206 C C . SER A 1 279 ? 19.584 28.530 -15.678 1.00 61.62 279 SER A C 1
ATOM 2208 O O . SER A 1 279 ? 18.650 27.736 -15.721 1.00 61.62 279 SER A O 1
ATOM 2210 N N . LEU A 1 280 ? 19.395 29.852 -15.789 1.00 65.25 280 LEU A N 1
ATOM 2211 C CA . LEU A 1 280 ? 18.079 30.460 -16.017 1.00 65.25 280 LEU A CA 1
ATOM 2212 C C . LEU A 1 280 ? 17.582 30.238 -17.453 1.00 65.25 280 LEU A C 1
ATOM 2214 O O . LEU A 1 280 ? 16.396 29.985 -17.639 1.00 65.25 280 LEU A O 1
ATOM 2218 N N . GLU A 1 281 ? 18.466 30.263 -18.455 1.00 67.31 281 GLU A N 1
ATOM 2219 C CA . GLU A 1 281 ? 18.144 29.847 -19.832 1.00 67.31 281 GLU A CA 1
ATOM 2220 C C . GLU A 1 281 ? 17.816 28.346 -19.920 1.00 67.31 281 GLU A C 1
ATOM 2222 O O . GLU A 1 281 ? 16.839 27.973 -20.570 1.00 67.31 281 GLU A O 1
ATOM 2227 N N . TRP A 1 282 ? 18.550 27.474 -19.219 1.00 64.00 282 TRP A N 1
ATOM 2228 C CA . TRP A 1 282 ? 18.214 26.046 -19.128 1.00 64.00 282 TRP A CA 1
ATOM 2229 C C . TRP A 1 282 ? 16.884 25.802 -18.421 1.00 64.00 282 TRP A C 1
ATOM 2231 O O . TRP A 1 282 ? 16.065 25.043 -18.928 1.00 64.00 282 TRP A O 1
ATOM 2241 N N . LEU A 1 283 ? 16.627 26.477 -17.300 1.00 64.25 283 LEU A N 1
ATOM 2242 C CA . LEU A 1 283 ? 15.363 26.370 -16.576 1.00 64.25 283 LEU A CA 1
ATOM 2243 C C . LEU A 1 283 ? 14.202 26.910 -17.424 1.00 64.25 283 LEU A C 1
ATOM 2245 O O . LEU A 1 283 ? 13.161 26.267 -17.506 1.00 64.25 283 LEU A O 1
ATOM 2249 N N . ARG A 1 284 ? 14.395 28.022 -18.144 1.00 63.84 284 ARG A N 1
ATOM 2250 C CA . ARG A 1 284 ? 13.434 28.534 -19.133 1.00 63.84 284 ARG A CA 1
ATOM 2251 C C . ARG A 1 284 ? 13.169 27.526 -20.251 1.00 63.84 284 ARG A C 1
ATOM 2253 O O . ARG A 1 284 ? 12.014 27.337 -20.617 1.00 63.84 284 ARG A O 1
ATOM 2260 N N . THR A 1 285 ? 14.212 26.880 -20.769 1.00 63.69 285 THR A N 1
ATOM 2261 C CA . THR A 1 285 ? 14.098 25.870 -21.830 1.00 63.69 285 THR A CA 1
ATOM 2262 C C . THR A 1 285 ? 13.347 24.641 -21.317 1.00 63.69 285 THR A C 1
ATOM 2264 O O . THR A 1 285 ? 12.335 24.283 -21.902 1.00 63.69 285 THR A O 1
ATOM 2267 N N . ALA A 1 286 ? 13.730 24.080 -20.167 1.00 59.50 286 ALA A N 1
ATOM 2268 C CA . ALA A 1 286 ? 13.070 22.930 -19.537 1.00 59.50 286 ALA A CA 1
ATOM 2269 C C . ALA A 1 286 ? 11.624 23.205 -19.065 1.00 59.50 286 ALA A C 1
ATOM 2271 O O . ALA A 1 286 ? 10.849 22.275 -18.878 1.00 59.50 286 ALA A O 1
ATOM 2272 N N . CYS A 1 287 ? 11.239 24.473 -18.870 1.00 57.28 287 CYS A N 1
ATOM 2273 C CA . CYS A 1 287 ? 9.848 24.863 -18.596 1.00 57.28 287 CYS A CA 1
ATOM 2274 C C . CYS A 1 287 ? 8.984 25.022 -19.855 1.00 57.28 287 CYS A C 1
ATOM 2276 O O . CYS A 1 287 ? 7.758 25.036 -19.747 1.00 57.28 287 CYS A O 1
ATOM 2278 N N . LEU A 1 288 ? 9.604 25.242 -21.017 1.00 59.66 288 LEU A N 1
ATOM 2279 C CA . LEU A 1 288 ? 8.920 25.499 -22.289 1.00 59.66 288 LEU A CA 1
ATOM 2280 C C . LEU A 1 288 ? 8.929 24.276 -23.210 1.00 59.66 288 LEU A C 1
ATOM 2282 O O . LEU A 1 288 ? 8.011 24.110 -24.013 1.00 59.66 288 LEU A O 1
ATOM 2286 N N . ASP A 1 289 ? 9.945 23.431 -23.085 1.00 50.69 289 ASP A N 1
ATOM 2287 C CA . ASP A 1 289 ? 10.058 22.163 -23.783 1.00 50.69 289 ASP A CA 1
ATOM 2288 C C . ASP A 1 289 ? 9.219 21.096 -23.067 1.00 50.69 289 ASP A C 1
ATOM 2290 O O . ASP A 1 289 ? 9.372 20.852 -21.871 1.00 50.69 289 ASP A O 1
ATOM 2294 N N . ARG A 1 290 ? 8.299 20.460 -23.800 1.00 50.97 290 ARG A N 1
ATOM 2295 C CA . ARG A 1 290 ? 7.472 19.371 -23.255 1.00 50.97 290 ARG A CA 1
ATOM 2296 C C . ARG A 1 290 ? 8.218 18.036 -23.206 1.00 50.97 290 ARG A C 1
ATOM 2298 O O . ARG A 1 290 ? 7.674 17.087 -22.646 1.00 50.97 290 ARG A O 1
ATOM 2305 N N . VAL A 1 291 ? 9.407 17.938 -23.812 1.00 58.91 291 VAL A N 1
ATOM 2306 C CA . VAL A 1 291 ? 10.109 16.666 -24.023 1.00 58.91 291 VAL A CA 1
ATOM 2307 C C . VAL A 1 291 ? 11.611 16.806 -23.759 1.00 58.91 291 VAL A C 1
ATOM 2309 O O . VAL A 1 291 ? 12.412 16.966 -24.677 1.00 58.91 291 VAL A O 1
ATOM 2312 N N . SER A 1 292 ? 12.036 16.637 -22.506 1.00 43.34 292 SER A N 1
ATOM 2313 C CA . SER A 1 292 ? 13.461 16.409 -22.217 1.00 43.34 292 SER A CA 1
ATOM 2314 C C . SER A 1 292 ? 13.703 15.475 -21.025 1.00 43.34 292 SER A C 1
ATOM 2316 O O . SER A 1 292 ? 14.303 15.843 -20.020 1.00 43.34 292 SER A O 1
ATOM 2318 N N . ASP A 1 293 ? 13.394 14.189 -21.223 1.00 43.56 293 ASP A N 1
ATOM 2319 C CA . ASP A 1 293 ? 14.006 13.066 -20.479 1.00 43.56 293 ASP A CA 1
ATOM 2320 C C . ASP A 1 293 ? 15.475 12.823 -20.930 1.00 43.56 293 ASP A C 1
ATOM 2322 O O . ASP A 1 293 ? 15.975 11.704 -21.024 1.00 43.56 293 ASP A O 1
ATOM 2326 N N . LYS A 1 294 ? 16.175 13.909 -21.292 1.00 44.16 294 LYS A N 1
ATOM 2327 C CA . LYS A 1 294 ? 17.547 13.930 -21.809 1.00 44.16 294 LYS A CA 1
ATOM 2328 C C . LYS A 1 294 ? 18.407 14.874 -20.980 1.00 44.16 294 LYS A C 1
ATOM 2330 O O . LYS A 1 294 ? 18.749 15.971 -21.413 1.00 44.16 294 LYS A O 1
ATOM 2335 N N . PHE A 1 295 ? 18.803 14.380 -19.817 1.00 35.47 295 PHE A N 1
ATOM 2336 C CA . PHE A 1 295 ? 20.092 14.725 -19.228 1.00 35.47 295 PHE A CA 1
ATOM 2337 C C . PHE A 1 295 ? 21.018 13.500 -19.352 1.00 35.47 295 PHE A C 1
ATOM 2339 O O . PHE A 1 295 ? 20.508 12.378 -19.287 1.00 35.47 295 PHE A O 1
ATOM 2346 N N . PRO A 1 296 ? 22.322 13.697 -19.621 1.00 43.28 296 PRO A N 1
ATOM 2347 C CA . PRO A 1 296 ? 23.304 12.613 -19.702 1.00 43.28 296 PRO A CA 1
ATOM 2348 C C . PRO A 1 296 ? 23.592 11.967 -18.337 1.00 43.28 296 PRO A C 1
ATOM 2350 O O . PRO A 1 296 ? 23.421 12.659 -17.307 1.00 43.28 296 PRO A O 1
#

Secondary structure (DSSP, 8-state):
------------------------HHHHHHHHHHHHHHHHHHHHHHTT--HHHHHHHHHHHHTTS-SS--HHHHHH----SSTT-HHHHHHHHHHHHHHHHHTT-SHHHHHHHHHHHHHHHHHHHHHHTT---PPPP--------PPPPPP----PPP----PPPPP-----HHHHPPPPPHHHHHHHHHHHHHHHHHTHHHHHHTT-HHHHHHHHHHHHHHS--TT-THHHHHHHHHHHHTHHHHHHHHHHHHHHHHHHHHHHHHHHHHH-SS--HHHHHHHHHHHH-S------

Radius of gyration: 35.89 Å; chains: 1; bounding box: 69×104×98 Å

Organism: NCBI:txid637853